Protein AF-0000000067946670 (afdb_homodimer)

InterPro domains:
  IPR003029 S1 domain [PS50126] (86-168)
  IPR005576 RNA polymerase Rpb7-like , N-terminal [PF03876] (22-68)
  IPR012340 Nucleic acid-binding, OB-fold [G3DSA:2.40.50.140] (85-175)
  IPR012340 Nucleic acid-binding, OB-fold [SSF50249] (84-174)
  IPR036898 RNA polymerase Rpb7-like, N-terminal domain superfamily [G3DSA:3.30.1490.120] (1-84)
  IPR036898 RNA polymerase Rpb7-like, N-terminal domain superfamily [SSF88798] (1-81)
  IPR045113 RNA polymerase subunit Rpb7-like [PTHR12709] (1-162)

Organism: Pisum sativum (NCBI:txid3888)

Structure (mmCIF, N/CA/C/O backbone):
data_AF-0000000067946670-model_v1
#
loop_
_entity.id
_entity.type
_entity.pdbx_description
1 polymer 'DNA-directed RNA polymerase subunit'
#
loop_
_atom_site.group_PDB
_atom_site.id
_atom_site.type_symbol
_atom_site.label_atom_id
_atom_site.label_alt_id
_atom_site.label_comp_id
_atom_site.label_asym_id
_atom_site.label_entity_id
_atom_site.label_seq_id
_atom_site.pdbx_PDB_ins_code
_atom_site.Cartn_x
_atom_site.Cartn_y
_atom_site.Cartn_z
_atom_site.occupancy
_atom_site.B_iso_or_equiv
_atom_site.auth_seq_id
_atom_site.auth_comp_id
_atom_site.auth_asym_id
_atom_site.auth_atom_id
_atom_site.pdbx_PDB_model_num
ATOM 1 N N . MET A 1 1 ? -3.584 1.818 0.159 1 87.5 1 MET A N 1
ATOM 2 C CA . MET A 1 1 ? -2.293 2.494 0.069 1 87.5 1 MET A CA 1
ATOM 3 C C . MET A 1 1 ? -2.34 3.854 0.76 1 87.5 1 MET A C 1
ATOM 5 O O . MET A 1 1 ? -3.33 4.578 0.646 1 87.5 1 MET A O 1
ATOM 9 N N . PHE A 1 2 ? -1.343 4.133 1.53 1 93.44 2 PHE A N 1
ATOM 10 C CA . PHE A 1 2 ? -1.209 5.418 2.205 1 93.44 2 PHE A CA 1
ATOM 11 C C . PHE A 1 2 ? -0.306 6.355 1.40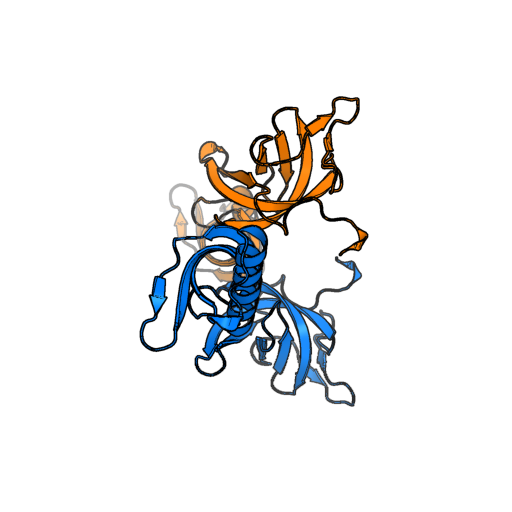9 1 93.44 2 PHE A C 1
ATOM 13 O O . PHE A 1 2 ? 0.825 6 1.073 1 93.44 2 PHE A O 1
ATOM 20 N N . LEU A 1 3 ? -0.892 7.543 1.148 1 94.69 3 LEU A N 1
ATOM 21 C CA . LEU A 1 3 ? -0.171 8.477 0.294 1 94.69 3 LEU A CA 1
ATOM 22 C C . LEU A 1 3 ? -0.036 9.836 0.971 1 94.69 3 LEU A C 1
ATOM 24 O O . LEU A 1 3 ? -0.983 10.32 1.594 1 94.69 3 LEU A O 1
ATOM 28 N N . LYS A 1 4 ? 1.087 10.391 0.845 1 95.69 4 LYS A N 1
ATOM 29 C CA . LYS A 1 4 ? 1.255 11.805 1.17 1 95.69 4 LYS A CA 1
ATOM 30 C C . LYS A 1 4 ? 0.881 12.695 -0.016 1 95.69 4 LYS A C 1
ATOM 32 O O . LYS A 1 4 ? 1.35 12.469 -1.134 1 95.69 4 LYS A O 1
ATOM 37 N N . VAL A 1 5 ? 0.096 13.734 0.278 1 96 5 VAL A N 1
ATOM 38 C CA . VAL A 1 5 ? -0.314 14.664 -0.773 1 96 5 VAL A CA 1
ATOM 39 C C . VAL A 1 5 ? -0.153 16.109 -0.288 1 96 5 VAL A C 1
ATOM 41 O O . VAL A 1 5 ? -0.242 16.375 0.912 1 96 5 VAL A O 1
ATOM 44 N N . GLN A 1 6 ? 0.128 16.953 -1.204 1 96.31 6 GLN A N 1
ATOM 45 C CA . GLN A 1 6 ? 0.083 18.391 -0.942 1 96.31 6 GLN A CA 1
ATOM 46 C C . GLN A 1 6 ? -1.177 19.016 -1.532 1 96.31 6 GLN A C 1
ATOM 48 O O . GLN A 1 6 ? -1.493 18.797 -2.705 1 96.31 6 GLN A O 1
ATOM 53 N N . LEU A 1 7 ? -1.859 19.781 -0.75 1 97.94 7 LEU A N 1
ATOM 54 C CA . LEU A 1 7 ? -3.131 20.359 -1.171 1 97.94 7 LEU A CA 1
ATOM 55 C C . LEU A 1 7 ? -3.148 21.875 -0.931 1 97.94 7 LEU A C 1
ATOM 57 O O . LEU A 1 7 ? -2.469 22.375 -0.032 1 97.94 7 LEU A O 1
ATOM 61 N N . ALA A 1 8 ? -3.918 22.547 -1.693 1 98.19 8 ALA A N 1
ATOM 62 C CA . ALA A 1 8 ? -4.18 23.984 -1.539 1 98.19 8 ALA A CA 1
ATOM 63 C C . ALA A 1 8 ? -5.664 24.234 -1.314 1 98.19 8 ALA A C 1
ATOM 65 O O . ALA A 1 8 ? -6.5 23.875 -2.148 1 98.19 8 ALA A O 1
ATOM 66 N N . TRP A 1 9 ? -5.953 24.828 -0.172 1 98.06 9 TRP A N 1
ATOM 67 C CA . TRP A 1 9 ? -7.348 25.125 0.149 1 98.06 9 TRP A CA 1
ATOM 68 C C . TRP A 1 9 ? -7.512 26.578 0.564 1 98.06 9 TRP A C 1
ATOM 70 O O . TRP A 1 9 ? -6.535 27.25 0.908 1 98.06 9 TRP A O 1
ATOM 80 N N . ASN A 1 10 ? -8.773 27.125 0.509 1 97.75 10 ASN A N 1
ATOM 81 C CA . ASN A 1 10 ? -9.172 28.391 1.094 1 97.75 10 ASN A CA 1
ATOM 82 C C . ASN A 1 10 ? -9.922 28.188 2.41 1 97.75 10 ASN A C 1
ATOM 84 O O . ASN A 1 10 ? -11.008 27.609 2.432 1 97.75 10 ASN A O 1
ATOM 88 N N . VAL A 1 11 ? -9.273 28.719 3.418 1 97.44 11 VAL A N 1
ATOM 89 C CA . VAL A 1 11 ? -9.891 28.609 4.734 1 97.44 11 VAL A CA 1
ATOM 90 C C . VAL A 1 11 ? -10.586 29.922 5.094 1 97.44 11 VAL A C 1
ATOM 92 O O . VAL A 1 11 ? -9.992 31 4.977 1 97.44 11 VAL A O 1
ATOM 95 N N . ILE A 1 12 ? -11.812 29.797 5.531 1 96.44 12 ILE A N 1
ATOM 96 C CA . ILE A 1 12 ? -12.586 31 5.859 1 96.44 12 ILE A CA 1
ATOM 97 C C . ILE A 1 12 ? -12.688 31.141 7.375 1 96.44 12 ILE A C 1
ATOM 99 O O . ILE A 1 12 ? -13.109 30.219 8.07 1 96.44 12 ILE A O 1
ATOM 103 N N . ILE A 1 13 ? -12.297 32.312 7.832 1 95.38 13 ILE A N 1
ATOM 104 C CA . ILE A 1 13 ? -12.398 32.625 9.25 1 95.38 13 ILE A CA 1
ATOM 105 C C . ILE A 1 13 ? -13.406 33.781 9.445 1 95.38 13 ILE A C 1
ATOM 107 O O . ILE A 1 13 ? -13.312 34.812 8.797 1 95.38 13 ILE A O 1
ATOM 111 N N . ALA A 1 14 ? -14.398 33.531 10.305 1 93.25 14 ALA A N 1
ATOM 112 C CA . ALA A 1 14 ? -15.367 34.562 10.633 1 93.25 14 ALA A CA 1
ATOM 113 C C . ALA A 1 14 ? -14.695 35.75 11.328 1 93.25 14 ALA A C 1
ATOM 115 O O . ALA A 1 14 ? -13.766 35.562 12.109 1 93.25 14 ALA A O 1
ATOM 116 N N . ALA A 1 15 ? -15.211 36.844 11.125 1 88.56 15 ALA A N 1
ATOM 117 C CA . ALA A 1 15 ? -14.656 38.062 11.68 1 88.56 15 ALA A CA 1
ATOM 118 C C . ALA A 1 15 ? -14.555 38 13.203 1 88.56 15 ALA A C 1
ATOM 120 O O . ALA A 1 15 ? -13.562 38.438 13.781 1 88.56 15 ALA A O 1
ATOM 121 N N . GLU A 1 16 ? -15.422 37.312 13.797 1 87.81 16 GLU A N 1
ATOM 122 C CA . GLU A 1 16 ? -15.477 37.25 15.258 1 87.81 16 GLU A CA 1
ATOM 123 C C . GLU A 1 16 ? -14.375 36.344 15.797 1 87.81 16 GLU A C 1
ATOM 125 O O . GLU A 1 16 ? -14.008 36.438 16.969 1 87.81 16 GLU A O 1
ATOM 130 N N . ASN A 1 17 ? -13.844 35.469 14.91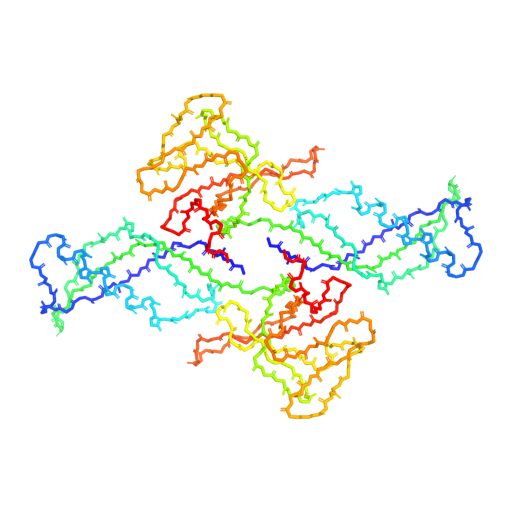4 1 86.56 17 ASN A N 1
ATOM 131 C CA . ASN A 1 17 ? -12.82 34.5 15.336 1 86.56 17 ASN A CA 1
ATOM 132 C C . ASN A 1 17 ? -11.422 35 14.977 1 86.56 17 ASN A C 1
ATOM 134 O O . ASN A 1 17 ? -10.438 34.281 15.219 1 86.56 17 ASN A O 1
ATOM 138 N N . LEU A 1 18 ? -11.445 36.156 14.359 1 84.31 18 LEU A N 1
ATOM 139 C CA . LEU A 1 18 ? -10.141 36.719 14.031 1 84.31 18 LEU A CA 1
ATOM 140 C C . LEU A 1 18 ? -9.477 37.312 15.266 1 84.31 18 LEU A C 1
ATOM 142 O O . LEU A 1 18 ? -10.047 38.156 15.938 1 84.31 18 LEU A O 1
ATOM 146 N N . LYS A 1 19 ? -8.602 36.562 15.805 1 77.31 19 LYS A N 1
ATOM 147 C CA . LYS A 1 19 ? -7.887 37.062 16.969 1 77.31 19 LYS A CA 1
ATOM 148 C C . LYS A 1 19 ? -6.617 37.812 16.562 1 77.31 19 LYS A C 1
ATOM 150 O O . LYS A 1 19 ? -5.91 37.406 15.648 1 77.31 19 LYS A O 1
ATOM 155 N N . PRO A 1 20 ? -6.473 38.875 17.391 1 76.25 20 PRO A N 1
ATOM 156 C CA . PRO A 1 20 ? -5.25 39.625 17.094 1 76.25 20 PRO A CA 1
ATOM 157 C C . PRO A 1 20 ? -3.982 38.844 17.469 1 76.25 20 PRO A C 1
ATOM 159 O O . PRO A 1 20 ? -3.979 38.094 18.438 1 76.25 20 PRO A O 1
ATOM 162 N N . GLY A 1 21 ? -3.016 38.906 16.688 1 84.75 21 GLY A N 1
ATOM 163 C CA . GLY A 1 21 ? -1.717 38.281 16.859 1 84.75 21 GLY A CA 1
ATOM 164 C C . GLY A 1 21 ? -1.461 37.156 15.875 1 84.75 21 GLY A C 1
ATOM 165 O O . GLY A 1 21 ? -2.361 36.344 15.578 1 84.75 21 GLY A O 1
ATOM 166 N N . SER A 1 22 ? -0.381 37.094 15.414 1 83.06 22 SER A N 1
ATOM 167 C CA . SER A 1 22 ? 0.012 36.188 14.344 1 83.06 22 SER A CA 1
ATOM 168 C C . SER A 1 22 ? -0.152 34.719 14.766 1 83.06 22 SER A C 1
ATOM 170 O O . SER A 1 22 ? -0.709 33.938 14.023 1 83.06 22 SER A O 1
ATOM 172 N N . LEU A 1 23 ? 0.165 34.469 16.047 1 87.69 23 LEU A N 1
ATOM 173 C CA . LEU A 1 23 ? 0.127 33.094 16.5 1 87.69 23 LEU A CA 1
ATOM 174 C C . LEU A 1 23 ? -1.312 32.625 16.688 1 87.69 23 LEU A C 1
ATOM 176 O O . LEU A 1 23 ? -1.64 31.484 16.344 1 87.69 23 LEU A O 1
ATOM 180 N N . MET A 1 24 ? -2.184 33.469 17.266 1 90.69 24 MET A N 1
ATOM 181 C CA . MET A 1 24 ? -3.582 33.125 17.484 1 90.69 24 MET A CA 1
ATOM 182 C C . MET A 1 24 ? -4.32 32.938 16.172 1 90.69 24 MET A C 1
ATOM 184 O O . MET A 1 24 ? -5.18 32.094 16.031 1 90.69 24 MET A O 1
ATOM 188 N N . LEU A 1 25 ? -3.984 33.844 15.234 1 91.31 25 LEU A N 1
ATOM 189 C CA . LEU A 1 25 ? -4.59 33.75 13.914 1 91.31 25 LEU A CA 1
ATOM 190 C C . LEU A 1 25 ? -4.188 32.438 13.234 1 91.31 25 LEU A C 1
ATOM 192 O O . LEU A 1 25 ? -5.031 31.75 12.648 1 91.31 25 LEU A O 1
ATOM 196 N N . GLN A 1 26 ? -2.9 32.094 13.289 1 91.94 26 GLN A N 1
ATOM 197 C CA . GLN A 1 26 ? -2.418 30.859 12.695 1 91.94 26 GLN A CA 1
ATOM 198 C C . GLN A 1 26 ? -3.125 29.656 13.305 1 91.94 26 GLN A C 1
ATOM 200 O O . GLN A 1 26 ? -3.482 28.719 12.594 1 91.94 26 GLN A O 1
ATOM 205 N N . ARG A 1 27 ? -3.309 29.719 14.562 1 93.12 27 ARG A N 1
ATOM 206 C CA . ARG A 1 27 ? -3.998 28.625 15.258 1 93.12 27 ARG A CA 1
ATOM 207 C C . ARG A 1 27 ? -5.445 28.516 14.781 1 93.12 27 ARG A C 1
ATOM 209 O O . ARG A 1 27 ? -5.941 27.406 14.562 1 93.12 27 ARG A O 1
ATOM 216 N N . ALA A 1 28 ? -6.074 29.641 14.758 1 94.31 28 ALA A N 1
ATOM 217 C CA . ALA A 1 28 ? -7.457 29.641 14.297 1 94.31 28 ALA A CA 1
ATOM 218 C C . ALA A 1 28 ? -7.57 29.047 12.898 1 94.31 28 ALA A C 1
ATOM 220 O O . ALA A 1 28 ? -8.484 28.266 12.617 1 94.31 28 ALA A O 1
ATOM 221 N N . ILE A 1 29 ? -6.656 29.406 12.055 1 95.25 29 ILE A N 1
ATOM 222 C CA . ILE A 1 29 ? -6.637 28.906 10.68 1 95.25 29 ILE A CA 1
ATOM 223 C C . ILE A 1 29 ? -6.414 27.391 10.688 1 95.25 29 ILE A C 1
ATOM 225 O O . ILE A 1 29 ? -7.102 26.656 9.977 1 95.25 29 ILE A O 1
ATOM 229 N N . LEU A 1 30 ? -5.504 26.984 11.469 1 95.06 30 LEU A N 1
ATOM 230 C CA . LEU A 1 30 ? -5.199 25.562 11.547 1 95.06 30 LEU A CA 1
ATOM 231 C C . LEU A 1 30 ? -6.406 24.781 12.055 1 95.06 30 LEU A C 1
ATOM 233 O O . LEU A 1 30 ? -6.75 23.734 11.5 1 95.06 30 LEU A O 1
ATOM 237 N N . ILE A 1 31 ? -7.023 25.266 13.062 1 95.31 31 ILE A N 1
ATOM 238 C CA . ILE A 1 31 ? -8.195 24.594 13.633 1 95.31 31 ILE A CA 1
ATOM 239 C C . ILE A 1 31 ? -9.289 24.484 12.578 1 95.31 31 ILE A C 1
ATOM 241 O O . ILE A 1 31 ? -9.906 23.438 12.422 1 95.31 31 ILE A O 1
ATOM 245 N N . ARG A 1 32 ? -9.5 25.578 11.945 1 96.19 32 ARG A N 1
ATOM 246 C CA . ARG A 1 32 ? -10.508 25.578 10.891 1 96.19 32 ARG A CA 1
ATOM 247 C C . ARG A 1 32 ? -10.133 24.609 9.773 1 96.19 32 ARG A C 1
ATOM 249 O O . ARG A 1 32 ? -10.984 23.875 9.258 1 96.19 32 ARG A O 1
ATOM 256 N N . LEU A 1 33 ? -8.898 24.594 9.398 1 97.25 33 LEU A N 1
ATOM 257 C CA . LEU A 1 33 ? -8.422 23.672 8.375 1 97.25 33 LEU A CA 1
ATOM 258 C C . LEU A 1 33 ? -8.672 22.219 8.781 1 97.25 33 LEU A C 1
ATOM 260 O O . LEU A 1 33 ? -9.172 21.422 7.988 1 97.25 33 LEU A O 1
ATOM 264 N N . LEU A 1 34 ? -8.305 21.906 9.992 1 96.94 34 LEU A N 1
ATOM 265 C CA . LEU A 1 34 ? -8.484 20.562 10.5 1 96.94 34 LEU A CA 1
ATOM 266 C C . LEU A 1 34 ? -9.961 20.156 10.477 1 96.94 34 LEU A C 1
ATOM 268 O O . LEU A 1 34 ? -10.297 19.031 10.109 1 96.94 34 LEU A O 1
ATOM 272 N N . SER A 1 35 ? -10.781 21.094 10.852 1 96.38 35 SER A N 1
ATOM 273 C CA . SER A 1 35 ? -12.219 20.859 10.836 1 96.38 35 SER A CA 1
ATOM 274 C C . SER A 1 35 ? -12.719 20.594 9.414 1 96.38 35 SER A C 1
ATOM 276 O O . SER A 1 35 ? -13.469 19.641 9.172 1 96.38 35 SER A O 1
ATOM 278 N N . ASP A 1 36 ? -12.305 21.438 8.5 1 96.31 36 ASP A N 1
ATOM 279 C CA . ASP A 1 36 ? -12.695 21.297 7.102 1 96.31 36 ASP A CA 1
ATOM 280 C C . ASP A 1 36 ? -12.188 19.969 6.523 1 96.31 36 ASP A C 1
ATOM 282 O O . ASP A 1 36 ? -12.906 19.297 5.777 1 96.31 36 ASP A O 1
ATOM 286 N N . PHE A 1 37 ? -10.984 19.656 6.855 1 96.75 37 PHE A N 1
ATOM 287 C CA . PHE A 1 37 ? -10.352 18.438 6.379 1 96.75 37 PHE A CA 1
ATOM 288 C C . PHE A 1 37 ? -11.109 17.219 6.863 1 96.75 37 PHE A C 1
ATOM 290 O O . PHE A 1 37 ? -11.422 16.312 6.074 1 96.75 37 PHE A O 1
ATOM 297 N N . ALA A 1 38 ? -11.461 17.203 8.078 1 94.81 38 ALA A N 1
ATOM 298 C CA . ALA A 1 38 ? -12.203 16.094 8.672 1 94.81 38 ALA A CA 1
ATOM 299 C C . ALA A 1 38 ? -13.602 15.977 8.055 1 94.81 38 ALA A C 1
ATOM 301 O O . ALA A 1 38 ? -14.094 14.875 7.816 1 94.81 38 ALA A O 1
ATOM 302 N N . ALA A 1 39 ? -14.18 17.078 7.719 1 94.62 39 ALA A N 1
ATOM 303 C CA . ALA A 1 39 ? -15.539 17.125 7.191 1 94.62 39 ALA A CA 1
ATOM 304 C C . ALA A 1 39 ? -15.594 16.578 5.77 1 94.62 39 ALA A C 1
ATOM 306 O O . ALA A 1 39 ? -16.609 16 5.359 1 94.62 39 ALA A O 1
ATOM 307 N N . LYS A 1 40 ? -14.578 16.734 5.008 1 93.31 40 LYS A N 1
ATOM 308 C CA . LYS A 1 40 ? -14.547 16.281 3.617 1 93.31 40 LYS A CA 1
ATOM 309 C C . LYS A 1 40 ? -14.531 14.766 3.523 1 93.31 40 LYS A C 1
ATOM 311 O O . LYS A 1 40 ? -15.094 14.188 2.594 1 93.31 40 LYS A O 1
ATOM 316 N N . LYS A 1 41 ? -13.984 14.109 4.453 1 94.62 41 LYS A N 1
ATOM 317 C CA . LYS A 1 41 ? -13.984 12.656 4.617 1 94.62 41 LYS A CA 1
ATOM 318 C C . LYS A 1 41 ? -13.18 11.977 3.514 1 94.62 41 LYS A C 1
ATOM 320 O O . LYS A 1 41 ? -12.156 11.344 3.785 1 94.62 41 LYS A O 1
ATOM 325 N N . ALA A 1 42 ? -13.648 12.172 2.184 1 96.81 42 ALA A N 1
ATOM 326 C CA . ALA A 1 42 ? -12.977 11.523 1.06 1 96.81 42 ALA A CA 1
ATOM 327 C C . ALA A 1 42 ? -13.312 12.219 -0.255 1 96.81 42 ALA A C 1
ATOM 329 O O . ALA A 1 42 ? -14.305 12.945 -0.345 1 96.81 42 ALA A O 1
ATOM 330 N N . THR A 1 43 ? -12.438 12.062 -1.265 1 96.69 43 THR A N 1
ATOM 331 C CA . THR A 1 43 ? -12.719 12.445 -2.645 1 96.69 43 THR A CA 1
ATOM 332 C C . THR A 1 43 ? -12.484 11.273 -3.59 1 96.69 43 THR A C 1
ATOM 334 O O . THR A 1 43 ? -11.758 10.336 -3.256 1 96.69 43 THR A O 1
ATOM 337 N N . LYS A 1 44 ? -13.102 11.344 -4.766 1 96.06 44 LYS A N 1
ATOM 338 C CA . LYS A 1 44 ? -12.938 10.312 -5.781 1 96.06 44 LYS A CA 1
ATOM 339 C C . LYS A 1 44 ? -11.469 10.188 -6.195 1 96.06 44 LYS A C 1
ATOM 341 O O . LYS A 1 44 ? -10.969 9.078 -6.398 1 96.06 44 LYS A O 1
ATOM 346 N N . GLU A 1 45 ? -10.758 11.266 -6.195 1 95.69 45 GLU A N 1
ATOM 347 C CA . GLU A 1 45 ? -9.406 11.312 -6.738 1 95.69 45 GLU A CA 1
ATOM 348 C C . GLU A 1 45 ? -8.375 10.875 -5.695 1 95.69 45 GLU A C 1
ATOM 350 O O . GLU A 1 45 ? -7.465 10.102 -6 1 95.69 45 GLU A O 1
ATOM 355 N N . LEU A 1 46 ? -8.562 11.25 -4.469 1 95.94 46 LEU A N 1
ATOM 356 C CA . LEU A 1 46 ? -7.484 11.109 -3.496 1 95.94 46 LEU A CA 1
ATOM 357 C C . LEU A 1 46 ? -7.812 10.023 -2.475 1 95.94 46 LEU A C 1
ATOM 359 O O . LEU A 1 46 ? -6.945 9.609 -1.703 1 95.94 46 LEU A O 1
ATOM 363 N N . GLY A 1 47 ? -9.062 9.562 -2.506 1 96.75 47 GLY A N 1
ATOM 364 C CA . GLY A 1 47 ? -9.469 8.617 -1.474 1 96.75 47 GLY A CA 1
ATOM 365 C C . GLY A 1 47 ? -9.812 9.289 -0.157 1 96.75 47 GLY A C 1
ATOM 366 O O . GLY A 1 47 ? -10.375 10.383 -0.142 1 96.75 47 GLY A O 1
ATOM 367 N N . TYR A 1 48 ? -9.602 8.617 0.912 1 97.56 48 TYR A N 1
ATOM 368 C CA . TYR A 1 48 ? -9.992 9.094 2.236 1 97.56 48 TYR A CA 1
ATOM 369 C C . TYR A 1 48 ? -8.938 10.039 2.807 1 97.56 48 TYR A C 1
ATOM 371 O O . TYR A 1 48 ? -7.738 9.75 2.746 1 97.56 48 TYR A O 1
ATOM 379 N N . PHE A 1 49 ? -9.406 11.109 3.373 1 96.94 49 PHE A N 1
ATOM 380 C CA . PHE A 1 49 ? -8.555 12.039 4.098 1 96.94 49 PHE A CA 1
ATOM 381 C C . PHE A 1 49 ? -8.305 11.555 5.52 1 96.94 49 PHE A C 1
ATOM 383 O O . PHE A 1 49 ? -9.242 11.438 6.312 1 96.94 49 PHE A O 1
ATOM 390 N N . LEU A 1 50 ? -7.055 11.344 5.852 1 95.44 50 LEU A N 1
ATOM 391 C CA . LEU A 1 50 ? -6.785 10.727 7.141 1 95.44 50 LEU A CA 1
ATOM 392 C C . LEU A 1 50 ? -6.254 11.75 8.141 1 95.44 50 LEU A C 1
ATOM 394 O O . LEU A 1 50 ? -6.727 11.82 9.273 1 95.44 50 LEU A O 1
ATOM 398 N N . ALA A 1 51 ? -5.23 12.539 7.684 1 94.12 51 ALA A N 1
ATOM 399 C CA . ALA A 1 51 ? -4.605 13.469 8.625 1 94.12 51 ALA A CA 1
ATOM 400 C C . ALA A 1 51 ? -3.873 14.586 7.895 1 94.12 51 ALA A C 1
ATOM 402 O O . ALA A 1 51 ? -3.234 14.352 6.867 1 94.12 51 ALA A O 1
ATOM 403 N N . VAL A 1 52 ? -3.949 15.742 8.445 1 95.25 52 VAL A N 1
ATOM 404 C CA . VAL A 1 52 ? -3.062 16.828 8.047 1 95.25 52 VAL A CA 1
ATOM 405 C C . VAL A 1 52 ? -1.712 16.688 8.742 1 95.25 52 VAL A C 1
ATOM 407 O O . VAL A 1 52 ? -1.652 16.484 9.961 1 95.25 52 VAL A O 1
ATOM 410 N N . THR A 1 53 ? -0.679 16.812 8 1 92.81 53 THR A N 1
ATOM 411 C CA . THR A 1 53 ? 0.621 16.547 8.602 1 92.81 53 THR A CA 1
ATOM 412 C C . THR A 1 53 ? 1.4 17.844 8.797 1 92.81 53 THR A C 1
ATOM 414 O O . THR A 1 53 ? 2.154 17.984 9.758 1 92.81 53 THR A O 1
ATOM 417 N N . THR A 1 54 ? 1.322 18.766 7.836 1 91.81 54 THR A N 1
ATOM 418 C CA . THR A 1 54 ? 2 20.047 7.98 1 91.81 54 THR A CA 1
ATOM 419 C C . THR A 1 54 ? 1.237 21.141 7.246 1 91.81 54 THR A C 1
ATOM 421 O O . THR A 1 54 ? 0.577 20.891 6.238 1 91.81 54 THR A O 1
ATOM 424 N N . LEU A 1 55 ? 1.268 22.344 7.871 1 93.62 55 LEU A N 1
ATOM 425 C CA . LEU A 1 55 ? 0.819 23.562 7.203 1 93.62 55 LEU A CA 1
ATOM 426 C C . LEU A 1 55 ? 1.999 24.328 6.609 1 93.62 55 LEU A C 1
ATOM 428 O O . LEU A 1 55 ? 2.801 24.906 7.34 1 93.62 55 LEU A O 1
ATOM 432 N N . ASP A 1 56 ? 2.057 24.359 5.34 1 93.88 56 ASP A N 1
ATOM 433 C CA . ASP A 1 56 ? 3.266 24.844 4.676 1 93.88 56 ASP A CA 1
ATOM 434 C C . ASP A 1 56 ? 3.209 26.359 4.461 1 93.88 56 ASP A C 1
ATOM 436 O O . ASP A 1 56 ? 4.207 27.047 4.656 1 93.88 56 ASP A O 1
ATOM 440 N N . LYS A 1 57 ? 2.053 26.797 4.031 1 96.44 57 LYS A N 1
ATOM 441 C CA . LYS A 1 57 ? 1.923 28.203 3.678 1 96.44 57 LYS A CA 1
ATOM 442 C C . LYS A 1 57 ? 0.543 28.734 4.051 1 96.44 57 LYS A C 1
ATOM 444 O O . LYS A 1 57 ? -0.463 28.047 3.887 1 96.44 57 LYS A O 1
ATOM 449 N N . ILE A 1 58 ? 0.6 29.922 4.586 1 96.06 58 ILE A N 1
ATOM 450 C CA . ILE A 1 58 ? -0.621 30.703 4.773 1 96.06 58 ILE A CA 1
ATOM 451 C C . ILE A 1 58 ? -0.539 31.984 3.965 1 96.06 58 ILE A C 1
ATOM 453 O O . ILE A 1 58 ? 0.312 32.844 4.23 1 96.06 58 ILE A O 1
ATOM 457 N N . GLY A 1 59 ? -1.368 32.062 3.016 1 95.88 59 GLY A N 1
ATOM 458 C CA . GLY A 1 59 ? -1.39 33.25 2.188 1 95.88 59 GLY A CA 1
ATOM 459 C C . GLY A 1 59 ? -2.082 34.438 2.85 1 95.88 59 GLY A C 1
ATOM 460 O O . GLY A 1 59 ? -2.646 34.281 3.938 1 95.88 59 GLY A O 1
ATOM 461 N N . GLU A 1 60 ? -2.045 35.531 2.111 1 94.25 60 GLU A N 1
ATOM 462 C CA . GLU A 1 60 ? -2.678 36.75 2.623 1 94.25 60 GLU A CA 1
ATOM 463 C C . GLU A 1 60 ? -4.199 36.625 2.639 1 94.25 60 GLU A C 1
ATOM 465 O O . GLU A 1 60 ? -4.793 36.125 1.676 1 94.25 60 GLU A O 1
ATOM 470 N N . GLY A 1 61 ? -4.688 37.031 3.797 1 93.56 61 GLY A N 1
ATOM 471 C CA . GLY A 1 61 ? -6.137 37 3.936 1 93.56 61 GLY A CA 1
ATOM 472 C C . GLY A 1 61 ? -6.84 38 3.037 1 93.56 61 GLY A C 1
ATOM 473 O O . GLY A 1 61 ? -6.352 39.125 2.838 1 93.56 61 GLY A O 1
ATOM 474 N N . LYS A 1 62 ? -8.008 37.562 2.479 1 94.62 62 LYS A N 1
ATOM 475 C CA . LYS A 1 62 ? -8.875 38.406 1.684 1 94.62 62 LYS A CA 1
ATOM 476 C C . LYS A 1 62 ? -10.242 38.562 2.34 1 94.62 62 LYS A C 1
ATOM 478 O O . LYS A 1 62 ? -10.961 37.594 2.549 1 94.62 62 LYS A O 1
ATOM 483 N N . VAL A 1 63 ? -10.625 39.812 2.596 1 93.62 63 VAL A N 1
ATOM 484 C CA . VAL A 1 63 ? -11.898 40.062 3.256 1 93.62 63 VAL A CA 1
ATOM 485 C C . VAL A 1 63 ? -13.039 39.875 2.266 1 93.62 63 VAL A C 1
ATOM 487 O O . VAL A 1 63 ? -12.984 40.375 1.141 1 93.62 63 VAL A O 1
ATOM 490 N N . ARG A 1 64 ? -13.969 39.094 2.76 1 93.12 64 ARG A N 1
ATOM 491 C CA . ARG A 1 64 ? -15.195 38.969 1.985 1 93.12 64 ARG A CA 1
ATOM 492 C C . ARG A 1 64 ? -16.188 40.062 2.32 1 93.12 64 ARG A C 1
ATOM 494 O O . ARG A 1 64 ? -16.734 40.125 3.428 1 93.12 64 ARG A O 1
ATOM 501 N N . GLN A 1 65 ? -16.5 40.938 1.465 1 90.31 65 GLN A N 1
ATOM 502 C CA . GLN A 1 65 ? -17.219 42.188 1.674 1 90.31 65 GLN A CA 1
ATOM 503 C C . GLN A 1 65 ? -18.625 41.938 2.184 1 90.31 65 GLN A C 1
ATOM 505 O O . GLN A 1 65 ? -19.125 42.688 3.039 1 90.31 65 GLN A O 1
ATOM 510 N N . HIS A 1 66 ? -19.25 40.906 1.724 1 89.94 66 HIS A N 1
ATOM 511 C CA . HIS A 1 66 ? -20.641 40.688 2.053 1 89.94 66 HIS A CA 1
ATOM 512 C C . HIS A 1 66 ? -20.797 40.125 3.455 1 89.94 66 HIS A C 1
ATOM 514 O O . HIS A 1 66 ? -21.75 40.469 4.172 1 89.94 66 HIS A O 1
ATOM 520 N N . THR A 1 67 ? -19.891 39.406 4 1 90.25 67 THR A N 1
ATOM 521 C CA . THR A 1 67 ? -20.016 38.688 5.266 1 90.25 67 THR A CA 1
ATOM 522 C C . THR A 1 67 ? -19.031 39.219 6.297 1 90.25 67 THR A C 1
ATOM 524 O O . THR A 1 67 ? -19.219 39.031 7.5 1 90.25 67 THR A O 1
ATOM 527 N N . GLY A 1 68 ? -18.016 39.844 5.832 1 91.19 68 GLY A N 1
ATOM 528 C CA . GLY A 1 68 ? -16.938 40.25 6.715 1 91.19 68 GLY A CA 1
ATOM 529 C C . GLY A 1 68 ? -15.969 39.156 7.055 1 91.19 68 GLY A C 1
ATOM 530 O O . GLY A 1 68 ? -14.984 39.375 7.754 1 91.19 68 GLY A O 1
ATOM 531 N N . ASP A 1 69 ? -16.266 37.969 6.57 1 94.06 69 ASP A N 1
ATOM 532 C CA . ASP A 1 69 ? -15.344 36.844 6.777 1 94.06 69 ASP A CA 1
ATOM 533 C C . ASP A 1 69 ? -14.039 37.062 6.008 1 94.06 69 ASP A C 1
ATOM 535 O O . ASP A 1 69 ? -13.984 37.906 5.094 1 94.06 69 ASP A O 1
ATOM 539 N N . VAL A 1 70 ? -13.031 36.375 6.477 1 95.5 70 VAL A N 1
ATOM 540 C CA . VAL A 1 70 ? -11.734 36.5 5.812 1 95.5 70 VAL A CA 1
ATOM 541 C C . VAL A 1 70 ? -11.328 35.156 5.219 1 95.5 70 VAL A C 1
ATOM 543 O O . VAL A 1 70 ? -11.406 34.125 5.895 1 95.5 70 VAL A O 1
ATOM 546 N N . LEU A 1 71 ? -10.93 35.188 3.975 1 96.88 71 LEU A N 1
ATOM 547 C CA . LEU A 1 71 ? -10.461 34.031 3.264 1 96.88 71 LEU A CA 1
ATOM 548 C C . LEU A 1 71 ? -8.938 33.938 3.279 1 96.88 71 LEU A C 1
ATOM 550 O O . LEU A 1 71 ? -8.258 34.906 2.889 1 96.88 71 LEU A O 1
ATOM 554 N N . PHE A 1 72 ? -8.383 32.875 3.768 1 97.12 72 PHE A N 1
ATOM 555 C CA . PHE A 1 72 ? -6.941 32.656 3.771 1 97.12 72 PHE A CA 1
ATOM 556 C C . PHE A 1 72 ? -6.578 31.469 2.863 1 97.12 72 PHE A C 1
ATOM 558 O O . PHE A 1 72 ? -6.957 30.328 3.131 1 97.12 72 PHE A O 1
ATOM 565 N N . PRO A 1 73 ? -5.852 31.609 1.793 1 98.12 73 PRO A N 1
ATOM 566 C CA . PRO A 1 73 ? -5.285 30.484 1.067 1 98.12 73 PRO A CA 1
ATOM 567 C C . PRO A 1 73 ? -4.191 29.766 1.857 1 98.12 73 PRO A C 1
ATOM 569 O O . PRO A 1 73 ? -3.289 30.406 2.396 1 98.12 73 PRO A O 1
ATOM 572 N N . VAL A 1 74 ? -4.34 28.484 1.934 1 98.31 74 VAL A N 1
ATOM 573 C CA . VAL A 1 74 ? -3.332 27.734 2.67 1 98.31 74 VAL A CA 1
ATOM 574 C C . VAL A 1 74 ? -2.824 26.578 1.812 1 98.31 74 VAL A C 1
ATOM 576 O O . VAL A 1 74 ? -3.553 26.062 0.962 1 98.31 74 VAL A O 1
ATOM 579 N N . VAL A 1 75 ? -1.558 26.188 1.944 1 98.19 75 VAL A N 1
ATOM 580 C CA . VAL A 1 75 ? -0.938 24.984 1.392 1 98.19 75 VAL A CA 1
ATOM 581 C C . VAL A 1 75 ? -0.491 24.062 2.525 1 98.19 75 VAL A C 1
ATOM 583 O O . VAL A 1 75 ? 0.16 24.516 3.473 1 98.19 75 VAL A O 1
ATOM 586 N N . PHE A 1 76 ? -0.911 22.844 2.418 1 97.19 76 PHE A N 1
ATOM 587 C CA . PHE A 1 76 ? -0.616 21.922 3.506 1 97.19 76 PHE A CA 1
ATOM 588 C C . PHE A 1 76 ? -0.399 20.516 2.973 1 97.19 76 PHE A C 1
ATOM 590 O O . PHE A 1 76 ? -0.748 20.219 1.828 1 97.19 76 PHE A O 1
ATOM 597 N N . ASN A 1 77 ? 0.2 19.641 3.768 1 95.94 77 ASN A N 1
ATOM 598 C CA . ASN A 1 77 ? 0.369 18.234 3.463 1 95.94 77 ASN A CA 1
ATOM 599 C C . ASN A 1 77 ? -0.581 17.359 4.285 1 95.94 77 ASN A C 1
ATOM 601 O O . ASN A 1 77 ? -0.929 17.719 5.414 1 95.94 77 ASN A O 1
ATOM 605 N N . ALA A 1 78 ? -0.93 16.297 3.641 1 96.75 78 ALA A N 1
ATOM 606 C CA . ALA A 1 78 ? -1.824 15.359 4.309 1 96.75 78 ALA A CA 1
ATOM 607 C C . ALA A 1 78 ? -1.535 13.93 3.873 1 96.75 78 ALA A C 1
ATOM 609 O O . ALA A 1 78 ? -0.856 13.703 2.869 1 96.75 78 ALA A O 1
ATOM 610 N N . VAL A 1 79 ? -2.045 12.992 4.676 1 95.62 79 VAL A N 1
ATOM 611 C CA . VAL A 1 79 ? -2.023 11.578 4.328 1 95.62 79 VAL A CA 1
ATOM 612 C C . VAL A 1 79 ? -3.418 11.133 3.887 1 95.62 79 VAL A C 1
ATOM 614 O O . VAL A 1 79 ? -4.414 11.461 4.535 1 95.62 79 VAL A O 1
ATOM 617 N N . THR A 1 80 ? -3.455 10.477 2.816 1 96.88 80 THR A N 1
ATOM 618 C CA . THR A 1 80 ? -4.703 9.906 2.318 1 96.88 80 THR A CA 1
ATOM 619 C C . THR A 1 80 ? -4.574 8.398 2.137 1 96.88 80 THR A C 1
ATOM 621 O O . THR A 1 80 ? -3.471 7.852 2.191 1 96.88 80 THR A O 1
ATOM 624 N N . PHE A 1 81 ? -5.695 7.762 2.1 1 96.75 81 PHE A N 1
ATOM 625 C CA . PHE A 1 81 ? -5.777 6.336 1.807 1 96.75 81 PHE A CA 1
ATOM 626 C C . PHE A 1 81 ? -6.637 6.082 0.574 1 96.75 81 PHE A C 1
ATOM 628 O O . PHE A 1 81 ? -7.77 6.559 0.493 1 96.75 81 PHE A O 1
ATOM 635 N N . LYS A 1 82 ? -6.039 5.301 -0.354 1 94.19 82 LYS A N 1
ATOM 636 C CA . LYS A 1 82 ? -6.789 4.945 -1.556 1 94.19 82 LYS A CA 1
ATOM 637 C C . LYS A 1 82 ? -6.52 3.498 -1.96 1 94.19 82 LYS A C 1
ATOM 639 O O . LYS A 1 82 ? -5.367 3.059 -1.993 1 94.19 82 LYS A O 1
ATOM 644 N N . MET A 1 83 ? -7.609 2.791 -2.275 1 93.62 83 MET A N 1
ATOM 645 C CA . MET A 1 83 ? -7.504 1.409 -2.738 1 93.62 83 MET A CA 1
ATOM 646 C C . MET A 1 83 ? -7.422 1.351 -4.262 1 93.62 83 MET A C 1
ATOM 648 O O . MET A 1 83 ? -8.109 2.1 -4.953 1 93.62 83 MET A O 1
ATOM 652 N N . PHE A 1 84 ? -6.695 0.391 -4.691 1 92.81 84 PHE A N 1
ATOM 653 C CA . PHE A 1 84 ? -6.555 0.21 -6.133 1 92.81 84 PHE A CA 1
ATOM 654 C C . PHE A 1 84 ? -6.934 -1.208 -6.539 1 92.81 84 PHE A C 1
ATOM 656 O O . PHE A 1 84 ? -6.684 -2.16 -5.801 1 92.81 84 PHE A O 1
ATOM 663 N N . LYS A 1 85 ? -7.469 -1.28 -7.73 1 94.5 85 LYS A N 1
ATOM 664 C CA . LYS A 1 85 ? -7.758 -2.594 -8.297 1 94.5 85 LYS A CA 1
ATOM 665 C C . LYS A 1 85 ? -6.508 -3.465 -8.328 1 94.5 85 LYS A C 1
ATOM 667 O O . LYS A 1 85 ? -5.434 -3.004 -8.727 1 94.5 85 LYS A O 1
ATOM 672 N N . GLY A 1 86 ? -6.645 -4.691 -7.871 1 94.56 86 GLY A N 1
ATOM 673 C CA . GLY A 1 86 ? -5.551 -5.648 -7.906 1 94.56 86 GLY A CA 1
ATOM 674 C C . GLY A 1 86 ? -4.684 -5.605 -6.664 1 94.56 86 GLY A C 1
ATOM 675 O O . GLY A 1 86 ? -3.785 -6.434 -6.496 1 94.56 86 GLY A O 1
ATOM 676 N N . GLU A 1 87 ? -4.926 -4.648 -5.805 1 95.38 87 GLU A N 1
ATOM 677 C CA . GLU A 1 87 ? -4.141 -4.551 -4.582 1 95.38 87 GLU A CA 1
ATOM 678 C C . GLU A 1 87 ? -4.492 -5.668 -3.604 1 95.38 87 GLU A C 1
ATOM 680 O O . GLU A 1 87 ? -5.664 -6.012 -3.443 1 95.38 87 GLU A O 1
ATOM 685 N N . VAL A 1 88 ? -3.492 -6.203 -3.045 1 95.38 88 VAL A N 1
ATOM 686 C CA . VAL A 1 88 ? -3.686 -7.18 -1.978 1 95.38 88 VAL A CA 1
ATOM 687 C C . VAL A 1 88 ? -3.65 -6.48 -0.622 1 95.38 88 VAL A C 1
ATOM 689 O O . VAL A 1 88 ? -2.682 -5.785 -0.3 1 95.38 88 VAL A O 1
ATOM 692 N N . LEU A 1 89 ? -4.715 -6.617 0.136 1 96.06 89 LEU A N 1
ATOM 693 C CA . LEU A 1 89 ? -4.855 -5.93 1.416 1 96.06 89 LEU A CA 1
ATOM 694 C C . LEU A 1 89 ? -5.383 -6.879 2.486 1 96.06 89 LEU A C 1
ATOM 696 O O . LEU A 1 89 ? -5.871 -7.969 2.172 1 96.06 89 LEU A O 1
ATOM 700 N N . GLU A 1 90 ? -5.23 -6.469 3.721 1 95.94 90 GLU A N 1
ATOM 701 C CA . GLU A 1 90 ? -5.805 -7.191 4.852 1 95.94 90 GLU A CA 1
ATOM 702 C C . GLU A 1 90 ? -6.973 -6.422 5.461 1 95.94 90 GLU A C 1
ATOM 704 O O . GLU A 1 90 ? -6.914 -5.199 5.602 1 95.94 90 GLU A O 1
ATOM 709 N N . GLY A 1 91 ? -8 -7.16 5.766 1 97.12 91 GLY A N 1
ATOM 710 C CA . GLY A 1 91 ? -9.172 -6.586 6.406 1 97.12 91 GLY A CA 1
ATOM 711 C C . GLY A 1 91 ? -9.734 -7.453 7.52 1 97.12 91 GLY A C 1
ATOM 712 O O . GLY A 1 91 ? -9.297 -8.594 7.703 1 97.12 91 GLY A O 1
ATOM 713 N N . THR A 1 92 ? -10.656 -6.848 8.258 1 98.19 92 THR A N 1
ATOM 714 C CA . THR A 1 92 ? -11.305 -7.551 9.359 1 98.19 92 THR A CA 1
ATOM 715 C C . THR A 1 92 ? -12.797 -7.715 9.094 1 98.19 92 THR A C 1
ATOM 717 O O . THR A 1 92 ? -13.484 -6.746 8.75 1 98.19 92 THR A O 1
ATOM 720 N N . VAL A 1 93 ? -13.266 -8.891 9.344 1 98.38 93 VAL A N 1
ATOM 721 C CA . VAL A 1 93 ? -14.68 -9.195 9.125 1 98.38 93 VAL A CA 1
ATOM 722 C C . VAL A 1 93 ? -15.523 -8.57 10.234 1 98.38 93 VAL A C 1
ATOM 724 O O . VAL A 1 93 ? -15.234 -8.75 11.414 1 98.38 93 VAL A O 1
ATOM 727 N N . HIS A 1 94 ? -16.578 -7.801 9.875 1 98.06 94 HIS A N 1
ATOM 728 C CA . HIS A 1 94 ? -17.422 -7.25 10.93 1 98.06 94 HIS A CA 1
ATOM 729 C C . HIS A 1 94 ? -18.859 -7.738 10.805 1 98.06 94 HIS A C 1
ATOM 731 O O . HIS A 1 94 ? -19.656 -7.59 11.727 1 98.06 94 HIS A O 1
ATOM 737 N N . LYS A 1 95 ? -19.234 -8.398 9.648 1 97.94 95 LYS A N 1
ATOM 738 C CA . LYS A 1 95 ? -20.578 -8.938 9.438 1 97.94 95 LYS A CA 1
ATOM 739 C C . LYS A 1 95 ? -20.547 -10.133 8.492 1 97.94 95 LYS A C 1
ATOM 741 O O . LYS A 1 95 ? -19.891 -10.086 7.445 1 97.94 95 LYS A O 1
ATOM 746 N N . VAL A 1 96 ? -21.219 -11.172 8.883 1 98.31 96 VAL A N 1
ATOM 747 C CA . VAL A 1 96 ? -21.312 -12.375 8.062 1 98.31 96 VAL A CA 1
ATOM 748 C C . VAL A 1 96 ? -22.766 -12.641 7.68 1 98.31 96 VAL A C 1
ATOM 750 O O . VAL A 1 96 ? -23.641 -12.727 8.555 1 98.31 96 VAL A O 1
ATOM 753 N N . LEU A 1 97 ? -23 -12.664 6.43 1 97.69 97 LEU A N 1
ATOM 754 C CA . LEU A 1 97 ? -24.297 -13.047 5.879 1 97.69 97 LEU A CA 1
ATOM 755 C C . LEU A 1 97 ? -24.156 -14.234 4.938 1 97.69 97 LEU A C 1
ATOM 757 O O . LEU A 1 97 ? -23.031 -14.602 4.551 1 97.69 97 LEU A O 1
ATOM 761 N N . LYS A 1 98 ? -25.25 -14.773 4.539 1 97 98 LYS A N 1
ATOM 762 C CA . LYS A 1 98 ? -25.234 -15.953 3.682 1 97 98 LYS A CA 1
ATOM 763 C C . LYS A 1 98 ? -24.594 -15.648 2.33 1 97 98 LYS A C 1
ATOM 765 O O . LYS A 1 98 ? -23.891 -16.484 1.763 1 97 98 LYS A O 1
ATOM 770 N N . HIS A 1 99 ? -24.812 -14.469 1.861 1 97.81 99 HIS A N 1
ATOM 771 C CA . HIS A 1 99 ? -24.375 -14.148 0.509 1 97.81 99 HIS A CA 1
ATOM 772 C C . HIS A 1 99 ? -22.938 -13.617 0.507 1 97.81 99 HIS A C 1
ATOM 774 O O . HIS A 1 99 ? -22.375 -13.359 -0.556 1 97.81 99 HIS A O 1
ATOM 780 N N . GLY A 1 100 ? -22.391 -13.383 1.678 1 97.94 100 GLY A N 1
ATOM 781 C CA . GLY A 1 100 ? -21.016 -12.914 1.753 1 97.94 100 GLY A CA 1
ATOM 782 C C . GLY A 1 100 ? -20.688 -12.258 3.078 1 97.94 100 GLY A C 1
ATOM 783 O O . GLY A 1 100 ? -21.469 -12.312 4.023 1 97.94 100 GLY A O 1
ATOM 784 N N . VAL A 1 101 ? -19.5 -11.711 3.09 1 98.06 101 VAL A N 1
ATOM 785 C CA . VAL A 1 101 ? -19.031 -11.102 4.328 1 98.06 101 VAL A CA 1
ATOM 786 C C . VAL A 1 101 ? -18.656 -9.641 4.082 1 98.06 101 VAL A C 1
ATOM 788 O O . VAL A 1 101 ? -18.219 -9.281 2.984 1 98.06 101 VAL A O 1
ATOM 791 N N . PHE A 1 102 ? -18.844 -8.844 5.098 1 98.5 102 PHE A N 1
ATOM 792 C CA . PHE A 1 102 ? -18.453 -7.441 5.066 1 98.5 102 PHE A CA 1
ATOM 793 C C . PHE A 1 102 ? -17.219 -7.207 5.949 1 98.5 102 PHE A C 1
ATOM 795 O O . PHE A 1 102 ? -17.156 -7.711 7.074 1 98.5 102 PHE A O 1
ATOM 802 N N . MET A 1 103 ? -16.359 -6.508 5.371 1 98.12 103 MET A N 1
ATOM 803 C CA . MET A 1 103 ? -15.078 -6.293 6.047 1 98.12 103 MET A CA 1
ATOM 804 C C . MET A 1 103 ? -14.758 -4.805 6.148 1 98.12 103 MET A C 1
ATOM 806 O O . MET A 1 103 ? -15.242 -4.008 5.344 1 98.12 103 MET A O 1
ATOM 810 N N . ARG A 1 104 ? -13.93 -4.504 7.152 1 97.62 104 ARG A N 1
ATOM 811 C CA . ARG A 1 104 ? -13.289 -3.195 7.246 1 97.62 104 ARG A CA 1
ATOM 812 C C . ARG A 1 104 ? -11.836 -3.26 6.789 1 97.62 104 ARG A C 1
ATOM 814 O O . ARG A 1 104 ? -11.086 -4.141 7.211 1 97.62 104 ARG A O 1
ATOM 821 N N . ILE A 1 105 ? -11.445 -2.375 5.91 1 96.38 105 ILE A N 1
ATOM 822 C CA . ILE A 1 105 ? -10.07 -2.25 5.438 1 96.38 105 ILE A CA 1
ATOM 823 C C . ILE A 1 105 ? -9.617 -0.797 5.555 1 96.38 105 ILE A C 1
ATOM 825 O O . ILE A 1 105 ? -10.023 0.052 4.758 1 96.38 105 ILE A O 1
ATOM 829 N N . GLY A 1 106 ? -8.711 -0.571 6.48 1 91.88 106 GLY A N 1
ATOM 830 C CA . GLY A 1 106 ? -8.398 0.823 6.754 1 91.88 106 GLY A CA 1
ATOM 831 C C . GLY A 1 106 ? -9.625 1.655 7.07 1 91.88 106 GLY A C 1
ATOM 832 O O . GLY A 1 106 ? -10.406 1.309 7.965 1 91.88 106 GLY A O 1
ATOM 833 N N . PRO A 1 107 ? -9.789 2.75 6.293 1 94.44 107 PRO A N 1
ATOM 834 C CA . PRO A 1 107 ? -10.945 3.615 6.508 1 94.44 107 PRO A CA 1
ATOM 835 C C . PRO A 1 107 ? -12.195 3.117 5.785 1 94.44 107 PRO A C 1
ATOM 837 O O . PRO A 1 107 ? -13.281 3.676 5.961 1 94.44 107 PRO A O 1
ATOM 840 N N . ILE A 1 108 ? -12.062 2.098 5.059 1 94.94 108 ILE A N 1
ATOM 841 C CA . ILE A 1 108 ? -13.188 1.577 4.297 1 94.94 108 ILE A CA 1
ATOM 842 C C . ILE A 1 108 ? -14 0.623 5.172 1 94.94 108 ILE A C 1
ATOM 844 O O . ILE A 1 108 ? -13.5 -0.415 5.605 1 94.94 108 ILE A O 1
ATOM 848 N N . GLU A 1 109 ? -15.242 0.937 5.32 1 92.81 109 GLU A N 1
ATOM 849 C CA . GLU A 1 109 ? -16.094 0.155 6.207 1 92.81 109 GLU A CA 1
ATOM 850 C C . GLU A 1 109 ? -16.875 -0.9 5.43 1 92.81 109 GLU A C 1
ATOM 852 O O . GLU A 1 109 ? -17.391 -1.86 6.012 1 92.81 109 GLU A O 1
ATOM 857 N N . ASN A 1 110 ? -16.922 -0.712 4.117 1 92.56 110 ASN A N 1
ATOM 858 C CA . ASN A 1 110 ? -17.812 -1.574 3.344 1 92.56 110 ASN A CA 1
ATOM 859 C C . ASN A 1 110 ? -17.062 -2.293 2.225 1 92.56 110 ASN A C 1
ATOM 861 O O . ASN A 1 110 ? -17.406 -2.143 1.05 1 92.56 110 ASN A O 1
ATOM 865 N N . ALA A 1 111 ? -16.156 -3.041 2.516 1 97.88 111 ALA A N 1
ATOM 866 C CA . ALA A 1 111 ? -15.57 -3.998 1.58 1 97.88 111 ALA A CA 1
ATOM 867 C C . ALA A 1 111 ? -16.328 -5.316 1.592 1 97.88 111 ALA A C 1
ATOM 869 O O . ALA A 1 111 ? -16.5 -5.938 2.645 1 97.88 111 ALA A O 1
ATOM 870 N N . TYR A 1 112 ? -16.766 -5.688 0.465 1 98.62 112 TYR A N 1
ATOM 871 C CA . TYR A 1 112 ? -17.672 -6.836 0.357 1 98.62 112 TYR A CA 1
ATOM 872 C C . TYR A 1 112 ? -16.953 -8.016 -0.293 1 98.62 112 TYR A C 1
ATOM 874 O O . TYR A 1 112 ? -16.375 -7.883 -1.376 1 98.62 112 TYR A O 1
ATOM 882 N N . LEU A 1 113 ? -16.938 -9.125 0.32 1 98.44 113 LEU A N 1
ATOM 883 C CA . LEU A 1 113 ? -16.484 -10.422 -0.186 1 98.44 113 LEU A CA 1
ATOM 884 C C . LEU A 1 113 ? -17.672 -11.359 -0.413 1 98.44 113 LEU A C 1
ATOM 886 O O . LEU A 1 113 ? -18.188 -11.953 0.535 1 98.44 113 LEU A O 1
ATOM 890 N N . SER A 1 114 ? -18.031 -11.453 -1.577 1 97.81 114 SER A N 1
ATOM 891 C CA . SER A 1 114 ? -19.203 -12.266 -1.907 1 97.81 114 SER A CA 1
ATOM 892 C C . SER A 1 114 ? -18.891 -13.758 -1.766 1 97.81 114 SER A C 1
ATOM 894 O O . SER A 1 114 ? -17.75 -14.18 -1.936 1 97.81 114 SER A O 1
ATOM 896 N N . SER A 1 115 ? -19.922 -14.492 -1.516 1 96.69 115 SER A N 1
ATOM 897 C CA . SER A 1 115 ? -19.766 -15.938 -1.422 1 96.69 115 SER A CA 1
ATOM 898 C C . SER A 1 115 ? -19.266 -16.531 -2.734 1 96.69 115 SER A C 1
ATOM 900 O O . SER A 1 115 ? -18.578 -17.547 -2.74 1 96.69 115 SER A O 1
ATOM 902 N N . SER A 1 116 ? -19.547 -15.922 -3.828 1 96.19 116 SER A N 1
ATOM 903 C CA . SER A 1 116 ? -19.109 -16.406 -5.141 1 96.19 116 SER A CA 1
ATOM 904 C C . SER A 1 116 ? -17.625 -16.172 -5.355 1 96.19 116 SER A C 1
ATOM 906 O O . SER A 1 116 ? -17.016 -16.766 -6.25 1 96.19 116 SER A O 1
ATOM 908 N N . LYS A 1 117 ? -17.047 -15.281 -4.547 1 96 117 LYS A N 1
ATOM 909 C CA . LYS A 1 117 ? -15.625 -14.945 -4.703 1 96 117 LYS A CA 1
ATOM 910 C C . LYS A 1 117 ? -14.781 -15.633 -3.633 1 96 117 LYS A C 1
ATOM 912 O O . LYS A 1 117 ? -13.641 -15.234 -3.389 1 96 117 LYS A O 1
ATOM 917 N N . MET A 1 118 ? -15.352 -16.594 -2.947 1 93.38 118 MET A N 1
ATOM 918 C CA . MET A 1 118 ? -14.633 -17.406 -1.981 1 93.38 118 MET A CA 1
ATOM 919 C C . MET A 1 118 ? -14.727 -18.891 -2.355 1 93.38 118 MET A C 1
ATOM 921 O O . MET A 1 118 ? -15.344 -19.672 -1.643 1 93.38 118 MET A O 1
ATOM 925 N N . PRO A 1 119 ? -14.039 -19.172 -3.404 1 90.62 119 PRO A N 1
ATOM 926 C CA . PRO A 1 119 ? -14.141 -20.578 -3.83 1 90.62 119 PRO A CA 1
ATOM 927 C C . PRO A 1 119 ? -13.719 -21.562 -2.74 1 90.62 119 PRO A C 1
ATOM 929 O O . PRO A 1 119 ? -12.711 -21.344 -2.07 1 90.62 119 PRO A O 1
ATOM 932 N N . GLY A 1 120 ? -14.562 -22.609 -2.578 1 91.56 120 GLY A N 1
ATOM 933 C CA . GLY A 1 120 ? -14.242 -23.672 -1.64 1 91.56 120 GLY A CA 1
ATOM 934 C C . GLY A 1 120 ? -14.82 -23.438 -0.256 1 91.56 120 GLY A C 1
ATOM 935 O O . GLY A 1 120 ? -14.719 -24.312 0.618 1 91.56 120 GLY A O 1
ATOM 936 N N . TYR A 1 121 ? -15.359 -22.297 -0.045 1 95.31 121 TYR A N 1
ATOM 937 C CA . TYR A 1 121 ? -15.953 -22 1.255 1 95.31 121 TYR A CA 1
ATOM 938 C C . TYR A 1 121 ? -17.453 -22.281 1.245 1 95.31 121 TYR A C 1
ATOM 940 O O . TYR A 1 121 ? -18.125 -22.047 0.237 1 95.31 121 TYR A O 1
ATOM 948 N N . GLU A 1 122 ? -17.953 -22.688 2.387 1 96.69 122 GLU A N 1
ATOM 949 C CA . GLU A 1 122 ? -19.375 -22.922 2.592 1 96.69 122 GLU A CA 1
ATOM 950 C C . GLU A 1 122 ? -19.891 -22.141 3.797 1 96.69 122 GLU A C 1
ATOM 952 O O . GLU A 1 122 ? -19.219 -22.062 4.824 1 96.69 122 GLU A O 1
ATOM 957 N N . TYR A 1 123 ? -21.109 -21.688 3.594 1 97.62 123 TYR A N 1
ATOM 958 C CA . TYR A 1 123 ? -21.75 -20.922 4.668 1 97.62 123 TYR A CA 1
ATOM 959 C C . TYR A 1 123 ? -22.297 -21.859 5.742 1 97.62 123 TYR A C 1
ATOM 961 O O . TYR A 1 123 ? -22.938 -22.875 5.43 1 97.62 123 TYR A O 1
ATOM 969 N N . VAL A 1 124 ? -22.062 -21.547 7.02 1 96.81 124 VAL A N 1
ATOM 970 C CA . VAL A 1 124 ? -22.594 -22.297 8.148 1 96.81 124 VAL A CA 1
ATOM 971 C C . VAL A 1 124 ? -23.484 -21.375 9 1 96.81 124 VAL A C 1
ATOM 973 O O . VAL A 1 124 ? -23 -20.375 9.555 1 96.81 124 VAL A O 1
ATOM 976 N N . LEU A 1 125 ? -24.656 -21.797 9.031 1 93.94 125 LEU A N 1
ATOM 977 C CA . LEU A 1 125 ? -25.625 -21.031 9.812 1 93.94 125 LEU A CA 1
ATOM 978 C C . LEU A 1 125 ? -25.484 -21.328 11.297 1 93.94 125 LEU A C 1
ATOM 980 O O . LEU A 1 125 ? -25.109 -22.438 11.688 1 93.94 125 LEU A O 1
ATOM 984 N N . GLY A 1 126 ? -25.766 -20.344 12.148 1 92.44 126 GLY A N 1
ATOM 985 C CA . GLY A 1 126 ? -25.75 -20.453 13.594 1 92.44 126 GLY A CA 1
ATOM 986 C C . GLY A 1 126 ? -25.875 -19.109 14.297 1 92.44 126 GLY A C 1
ATOM 987 O O . GLY A 1 126 ? -26.219 -18.109 13.672 1 92.44 126 GLY A O 1
ATOM 988 N N . GLU A 1 127 ? -25.703 -19.188 15.633 1 93.69 127 GLU A N 1
ATOM 989 C CA . GLU A 1 127 ? -25.703 -17.953 16.406 1 93.69 127 GLU A CA 1
ATOM 990 C C . GLU A 1 127 ? -24.641 -16.984 15.906 1 93.69 127 GLU A C 1
ATOM 992 O O . GLU A 1 127 ? -24.891 -15.773 15.82 1 93.69 127 GLU A O 1
ATOM 997 N N . ASN A 1 128 ? -23.484 -17.641 15.602 1 96.44 128 ASN A N 1
ATOM 998 C CA . ASN A 1 128 ? -22.375 -16.922 14.984 1 96.44 128 ASN A CA 1
ATOM 999 C C . ASN A 1 128 ? -21.984 -17.516 13.641 1 96.44 128 ASN A C 1
ATOM 1001 O O . ASN A 1 128 ? -21.125 -18.391 13.57 1 96.44 128 ASN A O 1
ATOM 1005 N N . PRO A 1 129 ? -22.609 -17 12.602 1 97.5 129 PRO A N 1
ATOM 1006 C CA . PRO A 1 129 ? -22.375 -17.594 11.273 1 97.5 129 PRO A CA 1
ATOM 1007 C C . PRO A 1 129 ? -20.938 -17.422 10.797 1 97.5 129 PRO A C 1
ATOM 1009 O O . PRO A 1 129 ? -20.234 -16.5 11.242 1 97.5 129 PRO A O 1
ATOM 1012 N N . TYR A 1 130 ? -20.516 -18.281 9.93 1 97.62 130 TYR A N 1
ATOM 1013 C CA . TYR A 1 130 ? -19.188 -18.219 9.359 1 97.62 130 TYR A CA 1
ATOM 1014 C C . TYR A 1 130 ? -19.125 -18.969 8.031 1 97.62 130 TYR A C 1
ATOM 1016 O O . TYR A 1 130 ? -20.062 -19.656 7.66 1 97.62 130 TYR A O 1
ATOM 1024 N N . PHE A 1 131 ? -18.062 -18.719 7.316 1 97.94 131 PHE A N 1
ATOM 1025 C CA . PHE A 1 131 ? -17.719 -19.516 6.145 1 97.94 131 PHE A CA 1
ATOM 1026 C C . PHE A 1 131 ? -16.562 -20.469 6.449 1 97.94 131 PHE A C 1
ATOM 1028 O O . PHE A 1 131 ? -15.586 -20.078 7.09 1 97.94 131 PHE A O 1
ATOM 1035 N N . MET A 1 132 ? -16.688 -21.688 5.977 1 95.44 132 MET A N 1
ATOM 1036 C CA . MET A 1 132 ? -15.672 -22.672 6.297 1 95.44 132 MET A CA 1
ATOM 1037 C C . MET A 1 132 ? -15.172 -23.375 5.031 1 95.44 132 MET A C 1
ATOM 1039 O O . MET A 1 132 ? -15.914 -23.5 4.055 1 95.44 132 MET A O 1
ATOM 1043 N N . ASN A 1 133 ? -13.953 -23.562 5.07 1 91.31 133 ASN A N 1
ATOM 1044 C CA . ASN A 1 133 ? -13.227 -24.344 4.074 1 91.31 133 ASN A CA 1
ATOM 1045 C C . ASN A 1 133 ? -12.5 -25.531 4.715 1 91.31 133 ASN A C 1
ATOM 1047 O O . ASN A 1 133 ? -12.156 -25.484 5.898 1 91.31 133 ASN A O 1
ATOM 1051 N N . GLN A 1 134 ? -12.227 -26.672 4.027 1 87.56 134 GLN A N 1
ATOM 1052 C CA . GLN A 1 134 ? -11.586 -27.859 4.574 1 87.56 134 GLN A CA 1
ATOM 1053 C C . GLN A 1 134 ? -10.102 -27.625 4.812 1 87.56 134 GLN A C 1
ATOM 1055 O O . GLN A 1 134 ? -9.484 -28.297 5.641 1 87.56 134 GLN A O 1
ATOM 1060 N N . LYS A 1 135 ? -9.5 -26.75 4.145 1 84.62 135 LYS A N 1
ATOM 1061 C CA . LYS A 1 135 ? -8.047 -26.609 4.141 1 84.62 135 LYS A CA 1
ATOM 1062 C C . LYS A 1 135 ? -7.621 -25.328 4.859 1 84.62 135 LYS A C 1
ATOM 1064 O O . LYS A 1 135 ? -6.457 -25.172 5.23 1 84.62 135 LYS A O 1
ATOM 1069 N N . MET A 1 136 ? -8.625 -24.453 5.113 1 85.06 136 MET A N 1
ATOM 1070 C CA . MET A 1 136 ? -8.266 -23.141 5.656 1 85.06 136 MET A CA 1
ATOM 1071 C C . MET A 1 136 ? -9.094 -22.828 6.895 1 85.06 136 MET A C 1
ATOM 1073 O O . MET A 1 136 ? -10.18 -23.375 7.078 1 85.06 136 MET A O 1
ATOM 1077 N N . PRO A 1 137 ? -8.57 -21.891 7.652 1 90.12 137 PRO A N 1
ATOM 1078 C CA . PRO A 1 137 ? -9.367 -21.438 8.789 1 90.12 137 PRO A CA 1
ATOM 1079 C C . PRO A 1 137 ? -10.688 -20.797 8.359 1 90.12 137 PRO A C 1
ATOM 1081 O O . PRO A 1 137 ? -10.812 -20.328 7.23 1 90.12 137 PRO A O 1
ATOM 1084 N N . LYS A 1 138 ? -11.57 -20.781 9.266 1 95.19 138 LYS A N 1
ATOM 1085 C CA . LYS A 1 138 ? -12.898 -20.234 8.969 1 95.19 138 LYS A CA 1
ATOM 1086 C C . LYS A 1 138 ? -12.867 -18.719 8.844 1 95.19 138 LYS A C 1
ATOM 1088 O O . LYS A 1 138 ? -12 -18.062 9.43 1 95.19 138 LYS A O 1
ATOM 1093 N N . ILE A 1 139 ? -13.742 -18.219 8.156 1 97.38 139 ILE A N 1
ATOM 1094 C CA . ILE A 1 139 ? -13.969 -16.781 8.031 1 97.38 139 ILE A CA 1
ATOM 1095 C C . ILE A 1 139 ? -15.195 -16.375 8.844 1 97.38 139 ILE A C 1
ATOM 1097 O O . ILE A 1 139 ? -16.328 -16.609 8.414 1 97.38 139 ILE A O 1
ATOM 1101 N N . ALA A 1 140 ? -14.938 -15.82 10.008 1 97.69 140 ALA A N 1
ATOM 1102 C CA . ALA A 1 140 ? -15.969 -15.398 10.953 1 97.69 140 ALA A CA 1
ATOM 1103 C C . ALA A 1 140 ? -15.758 -13.953 11.383 1 97.69 140 ALA A C 1
ATOM 1105 O O . ALA A 1 140 ? -14.75 -13.336 11.023 1 97.69 140 ALA A O 1
ATOM 1106 N N . LYS A 1 141 ? -16.75 -13.469 12.109 1 97.31 141 LYS A N 1
ATOM 1107 C CA . LYS A 1 141 ? -16.625 -12.109 12.625 1 97.31 141 LYS A CA 1
ATOM 1108 C C . LYS A 1 141 ? -15.305 -11.914 13.367 1 97.31 141 LYS A C 1
ATOM 1110 O O . LYS A 1 141 ? -14.867 -12.797 14.117 1 97.31 141 LYS A O 1
ATOM 1115 N N . ASP A 1 142 ? -14.625 -10.867 13.07 1 97.31 142 ASP A N 1
ATOM 1116 C CA . ASP A 1 142 ? -13.422 -10.391 13.742 1 97.31 142 ASP A CA 1
ATOM 1117 C C . ASP A 1 142 ? -12.18 -11.133 13.242 1 97.31 142 ASP A C 1
ATOM 1119 O O . ASP A 1 142 ? -11.078 -10.898 13.742 1 97.31 142 ASP A O 1
ATOM 1123 N N . VAL A 1 143 ? -12.344 -12.047 12.312 1 96.81 143 VAL A N 1
ATOM 1124 C CA . VAL A 1 143 ? -11.203 -12.719 11.695 1 96.81 143 VAL A CA 1
ATOM 1125 C C . VAL A 1 143 ? -10.562 -11.789 10.664 1 96.81 143 VAL A C 1
ATOM 1127 O O . VAL A 1 143 ? -11.258 -11.109 9.906 1 96.81 143 VAL A O 1
ATOM 1130 N N . LYS A 1 144 ? -9.227 -11.734 10.641 1 97.75 144 LYS A N 1
ATOM 1131 C CA . LYS A 1 144 ? -8.484 -11.008 9.609 1 97.75 144 LYS A CA 1
ATOM 1132 C C . LYS A 1 144 ? -8.328 -11.852 8.344 1 97.75 144 LYS A C 1
ATOM 1134 O O . LYS A 1 144 ? -8.047 -13.047 8.422 1 97.75 144 LYS A O 1
ATOM 1139 N N . VAL A 1 145 ? -8.547 -11.266 7.219 1 97.44 145 VAL A N 1
ATOM 1140 C CA . VAL A 1 145 ? -8.492 -11.953 5.938 1 97.44 145 VAL A CA 1
ATOM 1141 C C . VAL A 1 145 ? -7.668 -11.141 4.941 1 97.44 145 VAL A C 1
ATOM 1143 O O . VAL A 1 145 ? -7.824 -9.922 4.848 1 97.44 145 VAL A O 1
ATOM 1146 N N . ARG A 1 146 ? -6.766 -11.805 4.293 1 96.81 146 ARG A N 1
ATOM 1147 C CA . ARG A 1 146 ? -6.07 -11.195 3.164 1 96.81 146 ARG A CA 1
ATOM 1148 C C . ARG A 1 146 ? -6.867 -11.367 1.874 1 96.81 146 ARG A C 1
ATOM 1150 O O . ARG A 1 146 ? -7.254 -12.484 1.521 1 96.81 146 ARG A O 1
ATOM 1157 N N . VAL A 1 147 ? -7.113 -10.25 1.199 1 97.31 147 VAL A N 1
ATOM 1158 C CA . VAL A 1 147 ? -7.98 -10.273 0.025 1 97.31 147 VAL A CA 1
ATOM 1159 C C . VAL A 1 147 ? -7.34 -9.477 -1.106 1 97.31 147 VAL A C 1
ATOM 1161 O O . VAL A 1 147 ? -6.383 -8.734 -0.885 1 97.31 147 VAL A O 1
ATOM 1164 N N . VAL A 1 148 ? -7.871 -9.672 -2.316 1 96.88 148 VAL A N 1
ATOM 1165 C CA . VAL A 1 148 ? -7.488 -8.859 -3.463 1 96.88 148 VAL A CA 1
ATOM 1166 C C . VAL A 1 148 ? -8.648 -7.945 -3.863 1 96.88 148 VAL A C 1
ATOM 1168 O O . VAL A 1 148 ? -9.805 -8.375 -3.861 1 96.88 148 VAL A O 1
ATOM 1171 N N . VAL A 1 149 ? -8.32 -6.715 -4.199 1 97.25 149 VAL A N 1
ATOM 1172 C CA . VAL A 1 149 ? -9.344 -5.766 -4.629 1 97.25 149 VAL A CA 1
ATOM 1173 C C . VAL A 1 149 ? -9.727 -6.047 -6.078 1 97.25 149 VAL A C 1
ATOM 1175 O O . VAL A 1 149 ? -8.883 -6.004 -6.973 1 97.25 149 VAL A O 1
ATOM 1178 N N . ILE A 1 150 ? -10.969 -6.289 -6.262 1 96.81 150 ILE A N 1
ATOM 1179 C CA . ILE A 1 150 ? -11.484 -6.543 -7.605 1 96.81 150 ILE A CA 1
ATOM 1180 C C . ILE A 1 150 ? -11.93 -5.227 -8.242 1 96.81 150 ILE A C 1
ATOM 1182 O O . ILE A 1 150 ? -11.727 -5.012 -9.438 1 96.81 150 ILE A O 1
ATOM 1186 N N . GLY A 1 151 ? -12.539 -4.434 -7.406 1 97 151 GLY A N 1
ATOM 1187 C CA . GLY A 1 151 ? -12.992 -3.129 -7.859 1 97 151 GLY A CA 1
ATOM 1188 C C . GLY A 1 151 ? -13.484 -2.24 -6.734 1 97 151 GLY A C 1
ATOM 1189 O O . GLY A 1 151 ? -13.742 -2.719 -5.625 1 97 151 GLY A O 1
ATOM 1190 N N . THR A 1 152 ? -13.508 -0.986 -7.031 1 96.75 152 THR A N 1
ATOM 1191 C CA . THR A 1 152 ? -14.031 -0.012 -6.078 1 96.75 152 THR A CA 1
ATOM 1192 C C . THR A 1 152 ? -15.125 0.84 -6.719 1 96.75 152 THR A C 1
ATOM 1194 O O . THR A 1 152 ? -15.156 0.994 -7.941 1 96.75 152 THR A O 1
ATOM 1197 N N . LYS A 1 153 ? -15.992 1.309 -5.891 1 96.75 153 LYS A N 1
ATOM 1198 C CA . LYS A 1 153 ? -17.078 2.182 -6.34 1 96.75 153 LYS A CA 1
ATOM 1199 C C . LYS A 1 153 ? -17.172 3.432 -5.469 1 96.75 153 LYS A C 1
ATOM 1201 O O . LYS A 1 153 ? -17.25 3.336 -4.242 1 96.75 153 LYS A O 1
ATOM 1206 N N . TRP A 1 154 ? -17.188 4.598 -6.129 1 96.94 154 TRP A N 1
ATOM 1207 C CA . TRP A 1 154 ? -17.312 5.871 -5.434 1 96.94 154 TRP A CA 1
ATOM 1208 C C . TRP A 1 154 ? -18.781 6.238 -5.23 1 96.94 154 TRP A C 1
ATOM 1210 O O . TRP A 1 154 ? -19.547 6.301 -6.191 1 96.94 154 TRP A O 1
ATOM 1220 N N . MET A 1 155 ? -19.094 6.367 -3.975 1 97.12 155 MET A N 1
ATOM 1221 C CA . MET A 1 155 ? -20.422 6.844 -3.619 1 97.12 155 MET A CA 1
ATOM 1222 C C . MET A 1 155 ? -20.406 8.352 -3.363 1 97.12 155 MET A C 1
ATOM 1224 O O . MET A 1 155 ? -20.078 8.797 -2.264 1 97.12 155 MET A O 1
ATOM 1228 N N . GLU A 1 156 ? -20.844 9.094 -4.312 1 96 156 GLU A N 1
ATOM 1229 C CA . GLU A 1 156 ? -20.719 10.547 -4.297 1 96 156 GLU A CA 1
ATOM 1230 C C . GLU A 1 156 ? -21.484 11.156 -3.129 1 96 156 GLU A C 1
ATOM 1232 O O . GLU A 1 156 ? -20.953 12.016 -2.418 1 96 156 GLU A O 1
ATOM 1237 N N . ALA A 1 157 ? -22.703 10.719 -2.965 1 95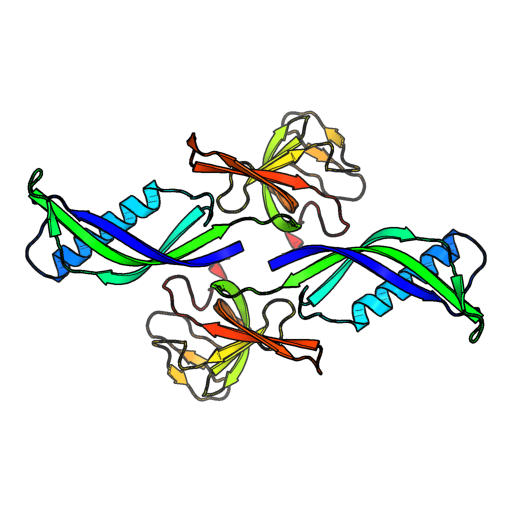.88 157 ALA A N 1
ATOM 1238 C CA . ALA A 1 157 ? -23.562 11.312 -1.943 1 95.88 157 ALA A CA 1
ATOM 1239 C C . ALA A 1 157 ? -22.984 11.102 -0.548 1 95.88 157 ALA A C 1
ATOM 1241 O O . ALA A 1 157 ? -22.953 12.023 0.268 1 95.88 157 ALA A O 1
ATOM 1242 N N . GLU A 1 158 ? -22.469 9.953 -0.271 1 95.12 158 GLU A N 1
ATOM 1243 C CA . GLU A 1 158 ? -21.938 9.602 1.045 1 95.12 158 GLU A CA 1
ATOM 1244 C C . GLU A 1 158 ? -20.453 9.961 1.159 1 95.12 158 GLU A C 1
ATOM 1246 O O . GLU A 1 158 ? -19.906 9.969 2.258 1 95.12 158 GLU A O 1
ATOM 1251 N N . ARG A 1 159 ? -19.859 10.258 0.037 1 95.25 159 ARG A N 1
ATOM 1252 C CA . ARG A 1 159 ? -18.422 10.508 -0.044 1 95.25 159 ARG A CA 1
ATOM 1253 C C . ARG A 1 159 ? -17.625 9.344 0.547 1 95.25 159 ARG A C 1
ATOM 1255 O O . ARG A 1 159 ? -16.75 9.547 1.392 1 95.25 159 ARG A O 1
ATOM 1262 N N . GLU A 1 160 ? -17.984 8.164 0.066 1 95.94 160 GLU A N 1
ATOM 1263 C CA . GLU A 1 160 ? -17.344 6.93 0.515 1 95.94 160 GLU A CA 1
ATOM 1264 C C . GLU A 1 160 ? -17.062 5.992 -0.658 1 95.94 160 GLU A C 1
ATOM 1266 O O . GLU A 1 160 ? -17.656 6.137 -1.728 1 95.94 160 GLU A O 1
ATOM 1271 N N . PHE A 1 161 ? -16.188 5.125 -0.367 1 96.44 161 PHE A N 1
ATOM 1272 C CA . PHE A 1 161 ? -15.922 4.059 -1.326 1 96.44 161 PHE A CA 1
ATOM 1273 C C . PHE A 1 161 ? -16.516 2.738 -0.841 1 96.44 161 PHE A C 1
ATOM 1275 O O . PHE A 1 161 ? -16.484 2.439 0.354 1 96.44 161 PHE A O 1
ATOM 1282 N N . GLN A 1 162 ? -17.062 2.035 -1.776 1 96.69 162 GLN A N 1
ATOM 1283 C CA . GLN A 1 162 ? -17.297 0.604 -1.618 1 96.69 162 GLN A CA 1
ATOM 1284 C C . GLN A 1 162 ? -16.25 -0.217 -2.373 1 96.69 162 GLN A C 1
ATOM 1286 O O . GLN A 1 162 ? -15.688 0.25 -3.361 1 96.69 162 GLN A O 1
ATOM 1291 N N . ALA A 1 163 ? -16.062 -1.388 -1.847 1 97.62 163 ALA A N 1
ATOM 1292 C CA . ALA A 1 163 ? -15.086 -2.242 -2.518 1 97.62 163 ALA A CA 1
ATOM 1293 C C . ALA A 1 163 ? -15.617 -3.668 -2.664 1 97.62 163 ALA A C 1
ATOM 1295 O O . ALA A 1 163 ? -16.297 -4.18 -1.769 1 97.62 163 ALA A O 1
ATOM 1296 N N . LEU A 1 164 ? -15.352 -4.223 -3.77 1 98.25 164 LEU A N 1
ATOM 1297 C CA . LEU A 1 164 ? -15.508 -5.656 -4.004 1 98.25 164 LEU A CA 1
ATOM 1298 C C . LEU A 1 164 ? -14.156 -6.359 -3.939 1 98.25 164 LEU A C 1
ATOM 1300 O O . LEU A 1 164 ? -13.203 -5.953 -4.613 1 98.25 164 LEU A O 1
ATOM 1304 N N . VAL A 1 165 ? -14.117 -7.359 -3.064 1 98.12 165 VAL A N 1
ATOM 1305 C CA . VAL A 1 165 ? -12.844 -8.062 -2.898 1 98.12 165 VAL A CA 1
ATOM 1306 C C . VAL A 1 165 ? -13.047 -9.555 -3.121 1 98.12 165 VAL A C 1
ATOM 1308 O O . VAL A 1 165 ? -14.18 -10.023 -3.252 1 98.12 165 VAL A O 1
ATOM 1311 N N . GLY A 1 166 ? -11.914 -10.281 -3.279 1 97.12 166 GLY A N 1
ATOM 1312 C CA . GLY A 1 166 ? -11.992 -11.703 -3.578 1 97.12 166 GLY A CA 1
ATOM 1313 C C . GLY A 1 166 ? -10.852 -12.5 -2.977 1 97.12 166 GLY A C 1
ATOM 1314 O O . GLY A 1 166 ? -9.875 -11.922 -2.488 1 97.12 166 GLY A O 1
ATOM 1315 N N . LEU A 1 167 ? -11.016 -13.844 -3.096 1 95 167 LEU A N 1
ATOM 1316 C CA . LEU A 1 167 ? -10.023 -14.773 -2.578 1 95 167 LEU A CA 1
ATOM 1317 C C . LEU A 1 167 ? -9.422 -15.602 -3.705 1 95 167 LEU A C 1
ATOM 1319 O O . LEU A 1 167 ? -8.984 -16.734 -3.486 1 95 167 LEU A O 1
ATOM 1323 N N . GLU A 1 168 ? -9.422 -15.086 -4.816 1 87.31 168 GLU A N 1
ATOM 1324 C CA . GLU A 1 168 ? -8.852 -15.828 -5.934 1 87.31 168 GLU A CA 1
ATOM 1325 C C . GLU A 1 168 ? -7.332 -15.711 -5.957 1 87.31 168 GLU A C 1
ATOM 1327 O O . GLU A 1 168 ? -6.781 -14.789 -6.566 1 87.31 168 GLU A O 1
ATOM 1332 N N . GLY A 1 169 ? -6.629 -16.672 -5.371 1 84.56 169 GLY A N 1
ATOM 1333 C CA . GLY A 1 169 ? -5.18 -16.75 -5.254 1 84.56 169 GLY A CA 1
ATOM 1334 C C . GLY A 1 169 ? -4.715 -17.531 -4.047 1 84.56 169 GLY A C 1
ATOM 1335 O O . GLY A 1 169 ? -5.371 -17.531 -3.002 1 84.56 169 GLY A O 1
ATOM 1336 N N . ASP A 1 170 ? -3.527 -18.203 -4.086 1 83.44 170 ASP A N 1
ATOM 1337 C CA . ASP A 1 170 ? -3.049 -19.125 -3.064 1 83.44 170 ASP A CA 1
ATOM 1338 C C . ASP A 1 170 ? -2.578 -18.375 -1.82 1 83.44 170 ASP A C 1
ATOM 1340 O O . ASP A 1 170 ? -2.52 -18.953 -0.729 1 83.44 170 ASP A O 1
ATOM 1344 N N . TYR A 1 171 ? -2.352 -17.156 -1.901 1 86.81 171 TYR A N 1
ATOM 1345 C CA . TYR A 1 171 ? -1.805 -16.422 -0.766 1 86.81 171 TYR A CA 1
ATOM 1346 C C . TYR A 1 171 ? -2.887 -15.602 -0.069 1 86.81 171 TYR A C 1
ATOM 1348 O O . TYR A 1 171 ? -2.604 -14.859 0.875 1 86.81 171 TYR A O 1
ATOM 1356 N N . LEU A 1 172 ? -4.125 -15.836 -0.459 1 92.94 172 LEU A N 1
ATOM 1357 C CA . LEU A 1 172 ? -5.273 -15.117 0.075 1 92.94 172 LEU A CA 1
ATOM 1358 C C . LEU A 1 172 ? -6.062 -15.984 1.043 1 92.94 172 LEU A C 1
ATOM 1360 O O . LEU A 1 172 ? -5.957 -17.219 1.007 1 92.94 172 LEU A O 1
ATOM 1364 N N . GLY A 1 173 ? -6.785 -15.281 1.937 1 94.44 173 GLY A N 1
ATOM 1365 C CA . GLY A 1 173 ? -7.582 -16.016 2.912 1 94.44 173 GLY A CA 1
ATOM 1366 C C . GLY A 1 173 ? -7.336 -15.562 4.34 1 94.44 173 GLY A C 1
ATOM 1367 O O . GLY A 1 173 ? -6.645 -14.562 4.57 1 94.44 173 GLY A O 1
ATOM 1368 N N . PRO A 1 174 ? -7.957 -16.281 5.305 1 95.38 174 PRO A N 1
ATOM 1369 C CA . PRO A 1 174 ? -7.805 -15.93 6.719 1 95.38 174 PRO A CA 1
ATOM 1370 C C . PRO A 1 174 ? -6.352 -15.977 7.184 1 95.38 174 PRO A C 1
ATOM 1372 O O . PRO A 1 174 ? -5.59 -16.844 6.754 1 95.38 174 PRO A O 1
ATOM 1375 N N . ILE A 1 175 ? -5.996 -14.93 7.945 1 91.31 175 ILE A N 1
ATOM 1376 C CA . ILE A 1 175 ? -4.637 -14.82 8.469 1 91.31 175 ILE A CA 1
ATOM 1377 C C . ILE A 1 175 ? -4.613 -15.234 9.938 1 91.31 175 ILE A C 1
ATOM 1379 O O . ILE A 1 175 ? -5.5 -14.867 10.711 1 91.31 175 ILE A O 1
ATOM 1383 N N . SER A 1 176 ? -3.943 -16.375 10.305 1 75.12 176 SER A N 1
ATOM 1384 C CA . SER A 1 176 ? -3.865 -16.797 11.703 1 75.12 176 SER A CA 1
ATOM 1385 C C . SER A 1 176 ? -2.969 -15.875 12.516 1 75.12 176 SER A C 1
ATOM 1387 O O . SER A 1 176 ? -2.051 -15.258 11.977 1 75.12 176 SER A O 1
ATOM 1389 N N . HIS A 1 177 ? -3.465 -15.359 13.742 1 59.5 177 HIS A N 1
ATOM 1390 C CA . HIS A 1 177 ? -2.717 -14.547 14.695 1 59.5 177 HIS A CA 1
ATOM 1391 C C . HIS A 1 177 ? -1.252 -14.969 14.75 1 59.5 177 HIS A C 1
ATOM 1393 O O . HIS A 1 177 ? -0.376 -14.148 15.039 1 59.5 177 HIS A O 1
ATOM 1399 N N . SER A 1 178 ? -0.881 -16.203 14.586 1 50.66 178 SER A N 1
ATOM 1400 C CA . SER A 1 178 ? 0.504 -16.625 14.789 1 50.66 178 SER A CA 1
ATOM 1401 C C . SER A 1 178 ? 1.395 -16.156 13.641 1 50.66 178 SER A C 1
ATOM 1403 O O . SER A 1 178 ? 2.623 -16.203 13.742 1 50.66 178 SER A O 1
ATOM 1405 N N . ASP A 1 179 ? 0.912 -15.891 12.641 1 45.09 179 ASP A N 1
ATOM 1406 C CA . ASP A 1 179 ? 1.697 -15.617 11.438 1 45.09 179 ASP A CA 1
ATOM 1407 C C . ASP A 1 179 ? 2.094 -14.141 11.367 1 45.09 179 ASP A C 1
ATOM 1409 O O . ASP A 1 179 ? 2.734 -13.711 10.406 1 45.09 179 ASP A O 1
ATOM 1413 N N . MET A 1 180 ? 1.528 -13.367 12.156 1 35.53 180 MET A N 1
ATOM 1414 C CA . MET A 1 180 ? 2.012 -11.992 12.172 1 35.53 180 MET A CA 1
ATOM 1415 C C . MET A 1 180 ? 3.332 -11.883 12.93 1 35.53 180 MET A C 1
ATOM 1417 O O . MET A 1 180 ? 3.498 -12.492 13.984 1 35.53 180 MET A O 1
ATOM 1421 N N . MET B 1 1 ? 3.525 -1.485 -2.223 1 87.44 1 MET B N 1
ATOM 1422 C CA . MET B 1 1 ? 2.186 -1.97 -2.541 1 87.44 1 MET B CA 1
ATOM 1423 C C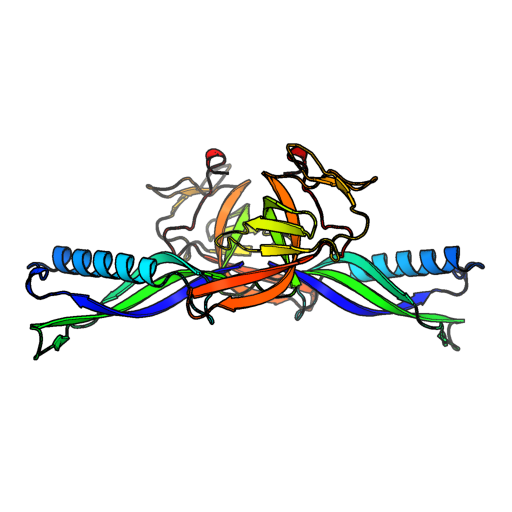 . MET B 1 1 ? 2.242 -3.365 -3.156 1 87.44 1 MET B C 1
ATOM 1425 O O . MET B 1 1 ? 3.117 -3.652 -3.975 1 87.44 1 MET B O 1
ATOM 1429 N N . PHE B 1 2 ? 1.399 -4.23 -2.695 1 93.5 2 PHE B N 1
ATOM 1430 C CA . PHE B 1 2 ? 1.282 -5.582 -3.229 1 93.5 2 PHE B CA 1
ATOM 1431 C C . PHE B 1 2 ? 0.161 -5.664 -4.258 1 93.5 2 PHE B C 1
ATOM 1433 O O . PHE B 1 2 ? -0.976 -5.281 -3.977 1 93.5 2 PHE B O 1
ATOM 1440 N N . LEU B 1 3 ? 0.58 -6.18 -5.422 1 94.75 3 LEU B N 1
ATOM 1441 C CA . LEU B 1 3 ? -0.375 -6.199 -6.527 1 94.75 3 LEU B CA 1
ATOM 1442 C C . LEU B 1 3 ? -0.5 -7.602 -7.113 1 94.75 3 LEU B C 1
ATOM 1444 O O . LEU B 1 3 ? 0.501 -8.305 -7.273 1 94.75 3 LEU B O 1
ATOM 1448 N N . LYS B 1 4 ? -1.673 -7.965 -7.402 1 95.75 4 LYS B N 1
ATOM 1449 C CA . LYS B 1 4 ? -1.904 -9.141 -8.242 1 95.75 4 LYS B CA 1
ATOM 1450 C C . LYS B 1 4 ? -1.845 -8.781 -9.719 1 95.75 4 LYS B C 1
ATOM 1452 O O . LYS B 1 4 ? -2.49 -7.828 -10.164 1 95.75 4 LYS B O 1
ATOM 1457 N N . VAL B 1 5 ? -1.116 -9.609 -10.477 1 95.94 5 VAL B N 1
ATOM 1458 C CA . VAL B 1 5 ? -1.003 -9.375 -11.914 1 95.94 5 VAL B CA 1
ATOM 1459 C C . VAL B 1 5 ? -1.196 -10.688 -12.672 1 95.94 5 VAL B C 1
ATOM 1461 O O . VAL B 1 5 ? -0.906 -11.766 -12.141 1 95.94 5 VAL B O 1
ATOM 1464 N N . GLN B 1 6 ? -1.725 -10.562 -13.836 1 96.31 6 GLN B N 1
ATOM 1465 C CA . GLN B 1 6 ? -1.759 -11.688 -14.766 1 96.31 6 GLN B CA 1
ATOM 1466 C C . GLN B 1 6 ? -0.699 -11.531 -15.852 1 96.31 6 GLN B C 1
ATOM 1468 O O . GLN B 1 6 ? -0.6 -10.477 -16.484 1 96.31 6 GLN B O 1
ATOM 1473 N N . LEU B 1 7 ? 0.058 -12.57 -16.078 1 97.94 7 LEU B N 1
ATOM 1474 C CA . LEU B 1 7 ? 1.167 -12.508 -17.031 1 97.94 7 LEU B CA 1
ATOM 1475 C C . LEU B 1 7 ? 1.096 -13.664 -18.016 1 97.94 7 LEU B C 1
ATOM 1477 O O . LEU B 1 7 ? 0.568 -14.727 -17.703 1 97.94 7 LEU B O 1
ATOM 1481 N N . ALA B 1 8 ? 1.63 -13.445 -19.156 1 98.19 8 ALA B N 1
ATOM 1482 C CA . ALA B 1 8 ? 1.787 -14.461 -20.203 1 98.19 8 ALA B CA 1
ATOM 1483 C C . ALA B 1 8 ? 3.26 -14.664 -20.547 1 98.19 8 ALA B C 1
ATOM 1485 O O . ALA B 1 8 ? 3.941 -13.727 -20.953 1 98.19 8 ALA B O 1
ATOM 1486 N N . TRP B 1 9 ? 3.715 -15.891 -20.328 1 98.06 9 TRP B N 1
ATOM 1487 C CA . TRP B 1 9 ? 5.109 -16.203 -20.625 1 98.06 9 TRP B CA 1
ATOM 1488 C C . TRP B 1 9 ? 5.223 -17.438 -21.5 1 98.06 9 TRP B C 1
ATOM 1490 O O . TRP B 1 9 ? 4.277 -18.219 -21.609 1 98.06 9 TRP B O 1
ATOM 1500 N N . ASN B 1 10 ? 6.387 -17.625 -22.188 1 97.75 10 ASN B N 1
ATOM 1501 C CA . ASN B 1 10 ? 6.781 -18.859 -22.859 1 97.75 10 ASN B CA 1
ATOM 1502 C C . ASN B 1 10 ? 7.785 -19.656 -22.031 1 97.75 10 ASN B C 1
ATOM 1504 O O . ASN B 1 10 ? 8.898 -19.188 -21.781 1 97.75 10 ASN B O 1
ATOM 1508 N N . VAL B 1 11 ? 7.312 -20.812 -21.688 1 97.44 11 VAL B N 1
ATOM 1509 C CA . VAL B 1 11 ? 8.18 -21.688 -20.906 1 97.44 11 VAL B CA 1
ATOM 1510 C C . VAL B 1 11 ? 8.812 -22.734 -21.812 1 97.44 11 VAL B C 1
ATOM 1512 O O . VAL B 1 11 ? 8.117 -23.391 -22.594 1 97.44 11 VAL B O 1
ATOM 1515 N N . ILE B 1 12 ? 10.125 -22.891 -21.688 1 96.44 12 ILE B N 1
ATOM 1516 C CA . ILE B 1 12 ? 10.836 -23.844 -22.531 1 96.44 12 ILE B CA 1
ATOM 1517 C C . ILE B 1 12 ? 11.211 -25.078 -21.719 1 96.44 12 ILE B C 1
ATOM 1519 O O . ILE B 1 12 ? 11.844 -24.969 -20.672 1 96.44 12 ILE B O 1
ATOM 1523 N N . ILE B 1 13 ? 10.82 -26.219 -22.234 1 95.38 13 ILE B N 1
ATOM 1524 C CA . ILE B 1 13 ? 11.172 -27.484 -21.625 1 95.38 13 ILE B CA 1
ATOM 1525 C C . ILE B 1 13 ? 12.094 -28.281 -22.562 1 95.38 13 ILE B C 1
ATOM 1527 O O . ILE B 1 13 ? 11.773 -28.469 -23.734 1 95.38 13 ILE B O 1
ATOM 1531 N N . ALA B 1 14 ? 13.25 -28.672 -22.031 1 93.31 14 ALA B N 1
ATOM 1532 C CA . ALA B 1 14 ? 14.172 -29.5 -22.797 1 93.31 14 ALA B CA 1
ATOM 1533 C C . ALA B 1 14 ? 13.539 -30.859 -23.141 1 93.31 14 ALA B C 1
ATOM 1535 O O . ALA B 1 14 ? 12.797 -31.422 -22.328 1 93.31 14 ALA B O 1
ATOM 1536 N N . ALA B 1 15 ? 13.906 -31.359 -24.203 1 88.56 15 ALA B N 1
ATOM 1537 C CA . ALA B 1 15 ? 13.367 -32.625 -24.688 1 88.56 15 ALA B CA 1
ATOM 1538 C C . ALA B 1 15 ? 13.562 -33.75 -23.656 1 88.56 15 ALA B C 1
ATOM 1540 O O . ALA B 1 15 ? 12.68 -34.562 -23.438 1 88.56 15 ALA B O 1
ATOM 1541 N N . GLU B 1 16 ? 14.602 -33.656 -22.953 1 87.81 16 GLU B N 1
ATOM 1542 C CA . GLU B 1 16 ? 14.945 -34.719 -21.984 1 87.81 16 GLU B CA 1
ATOM 1543 C C . GLU B 1 16 ? 14.055 -34.656 -20.75 1 87.81 16 GLU B C 1
ATOM 1545 O O . GLU B 1 16 ? 13.93 -35.625 -20.016 1 87.81 16 GLU B O 1
ATOM 1550 N N . ASN B 1 17 ? 13.445 -33.469 -20.547 1 86.56 17 ASN B N 1
ATOM 1551 C CA . ASN B 1 17 ? 12.617 -33.25 -19.359 1 86.56 17 ASN B CA 1
ATOM 1552 C C . ASN B 1 17 ? 11.141 -33.438 -19.672 1 86.56 17 ASN B C 1
ATOM 1554 O O . ASN B 1 17 ? 10.289 -33.25 -18.797 1 86.56 17 ASN B O 1
ATOM 1558 N N . LEU B 1 18 ? 10.93 -33.688 -20.938 1 84.12 18 LEU B N 1
ATOM 1559 C CA . LEU B 1 18 ? 9.539 -33.938 -21.312 1 84.12 18 LEU B CA 1
ATOM 1560 C C . LEU B 1 18 ? 9.086 -35.312 -20.859 1 84.12 18 LEU B C 1
ATOM 1562 O O . LEU B 1 18 ? 9.695 -36.344 -21.203 1 84.12 18 LEU B O 1
ATOM 1566 N N . LYS B 1 19 ? 8.414 -35.344 -19.812 1 77.12 19 LYS B N 1
ATOM 1567 C CA . LYS B 1 19 ? 7.898 -36.625 -19.312 1 77.12 19 LYS B CA 1
ATOM 1568 C C . LYS B 1 19 ? 6.516 -36.906 -19.891 1 77.12 19 LYS B C 1
ATOM 1570 O O . LYS B 1 19 ? 5.684 -36 -20 1 77.12 19 LYS B O 1
ATOM 1575 N N . PRO B 1 20 ? 6.449 -38.219 -20.156 1 76.56 20 PRO B N 1
ATOM 1576 C CA . PRO B 1 20 ? 5.129 -38.594 -20.672 1 76.56 20 PRO B CA 1
ATOM 1577 C C . PRO B 1 20 ? 4.039 -38.531 -19.609 1 76.56 20 PRO B C 1
ATOM 1579 O O . PRO B 1 20 ? 4.297 -38.781 -18.422 1 76.56 20 PRO B O 1
ATOM 1582 N N . GLY B 1 21 ? 2.92 -38 -19.953 1 84.75 21 GLY B N 1
ATOM 1583 C CA . GLY B 1 21 ? 1.743 -37.875 -19.109 1 84.75 21 GLY B CA 1
ATOM 1584 C C . GLY B 1 21 ? 1.397 -36.406 -18.812 1 84.75 21 GLY B C 1
ATOM 1585 O O . GLY B 1 21 ? 2.287 -35.594 -18.578 1 84.75 21 GLY B O 1
ATOM 1586 N N . SER B 1 22 ? 0.257 -36.125 -18.875 1 83.06 22 SER B N 1
ATOM 1587 C CA . SER B 1 22 ? -0.257 -34.781 -18.781 1 83.06 22 SER B CA 1
ATOM 1588 C C . SER B 1 22 ? 0.113 -34.125 -17.453 1 83.06 22 SER B C 1
ATOM 1590 O O . SER B 1 22 ? 0.583 -33 -17.406 1 83.06 22 SER B O 1
ATOM 1592 N N . LEU B 1 23 ? 0.068 -34.969 -16.406 1 87.81 23 LEU B N 1
ATOM 1593 C CA . LEU B 1 23 ? 0.319 -34.438 -15.078 1 87.81 23 LEU B CA 1
ATOM 1594 C C . LEU B 1 23 ? 1.801 -34.125 -14.891 1 87.81 23 LEU B C 1
ATOM 1596 O O . LEU B 1 23 ? 2.158 -33.094 -14.297 1 87.81 23 LEU B O 1
ATOM 1600 N N . MET B 1 24 ? 2.688 -35.031 -15.336 1 90.75 24 MET B N 1
ATOM 1601 C CA . MET B 1 24 ? 4.129 -34.844 -15.195 1 90.75 24 MET B CA 1
ATOM 1602 C C . MET B 1 24 ? 4.602 -33.656 -16.047 1 90.75 24 MET B C 1
ATOM 1604 O O . MET B 1 24 ? 5.492 -32.906 -15.633 1 90.75 24 MET B O 1
ATOM 1608 N N . LEU B 1 25 ? 4.02 -33.562 -17.219 1 91.31 25 LEU B N 1
ATOM 1609 C CA . LEU B 1 25 ? 4.359 -32.438 -18.078 1 91.31 25 LEU B CA 1
ATOM 1610 C C . LEU B 1 25 ? 3.949 -31.125 -17.422 1 91.31 25 LEU B C 1
ATOM 1612 O O . LEU B 1 25 ? 4.719 -30.156 -17.438 1 91.31 25 LEU B O 1
ATOM 1616 N N . GLN B 1 26 ? 2.734 -31.078 -16.906 1 91.88 26 GLN B N 1
ATOM 1617 C CA . GLN B 1 26 ? 2.256 -29.859 -16.234 1 91.88 26 GLN B CA 1
ATOM 1618 C C . GLN B 1 26 ? 3.172 -29.484 -15.078 1 91.88 26 GLN B C 1
ATOM 1620 O O . GLN B 1 26 ? 3.465 -28.297 -14.875 1 91.88 26 GLN B O 1
ATOM 1625 N N . ARG B 1 27 ? 3.6 -30.453 -14.383 1 93.19 27 ARG B N 1
ATOM 1626 C CA . ARG B 1 27 ? 4.504 -30.203 -13.266 1 93.19 27 ARG B CA 1
ATOM 1627 C C . ARG B 1 27 ? 5.832 -29.641 -13.75 1 93.19 27 ARG B C 1
ATOM 1629 O O . ARG B 1 27 ? 6.371 -28.703 -13.148 1 93.19 27 ARG B O 1
ATOM 1636 N N . ALA B 1 28 ? 6.328 -30.297 -14.734 1 94.38 28 ALA B N 1
ATOM 1637 C CA . ALA B 1 28 ? 7.59 -29.812 -15.289 1 94.38 28 ALA B CA 1
ATOM 1638 C C . ALA B 1 28 ? 7.477 -28.359 -15.727 1 94.38 28 ALA B C 1
ATOM 1640 O O . ALA B 1 28 ? 8.383 -27.562 -15.492 1 94.38 28 ALA B O 1
ATOM 1641 N N . ILE B 1 29 ? 6.391 -28.047 -16.344 1 95.31 29 ILE B N 1
ATOM 1642 C CA . ILE B 1 29 ? 6.148 -26.688 -16.812 1 95.31 29 ILE B CA 1
ATOM 1643 C C . ILE B 1 29 ? 6.062 -25.734 -15.625 1 95.31 29 ILE B C 1
ATOM 1645 O O . ILE B 1 29 ? 6.66 -24.656 -15.641 1 95.31 29 ILE B O 1
ATOM 1649 N N . LEU B 1 30 ? 5.359 -26.141 -14.648 1 95.06 30 LEU B N 1
ATOM 1650 C CA . LEU B 1 30 ? 5.207 -25.312 -13.461 1 95.06 30 LEU B CA 1
ATOM 1651 C C . LEU B 1 30 ? 6.551 -25.062 -12.781 1 95.06 30 LEU B C 1
ATOM 1653 O O . LEU B 1 30 ? 6.867 -23.938 -12.406 1 95.06 30 LEU B O 1
ATOM 1657 N N . ILE B 1 31 ? 7.316 -26.094 -12.641 1 95.31 31 ILE B N 1
ATOM 1658 C CA . ILE B 1 31 ? 8.625 -25.984 -12.008 1 95.31 31 ILE B CA 1
ATOM 1659 C C . ILE B 1 31 ? 9.5 -25.016 -12.797 1 95.31 31 ILE B C 1
ATOM 1661 O O . ILE B 1 31 ? 10.164 -24.156 -12.211 1 95.31 31 ILE B O 1
ATOM 1665 N N . ARG B 1 32 ? 9.477 -25.219 -14.062 1 96.25 32 ARG B N 1
ATOM 1666 C CA . ARG B 1 32 ? 10.266 -24.328 -14.906 1 96.25 32 ARG B CA 1
ATOM 1667 C C . ARG B 1 32 ? 9.758 -22.891 -14.797 1 96.25 32 ARG B C 1
ATOM 1669 O O . ARG B 1 32 ? 10.555 -21.953 -14.734 1 96.25 32 ARG B O 1
ATOM 1676 N N . LEU B 1 33 ? 8.477 -22.719 -14.773 1 97.25 33 LEU B N 1
ATOM 1677 C CA . LEU B 1 33 ? 7.887 -21.391 -14.617 1 97.25 33 LEU B CA 1
ATOM 1678 C C . LEU B 1 33 ? 8.344 -20.734 -13.312 1 97.25 33 LEU B C 1
ATOM 1680 O O . LEU B 1 33 ? 8.75 -19.578 -13.305 1 97.25 33 LEU B O 1
ATOM 1684 N N . LEU B 1 34 ? 8.258 -21.484 -12.266 1 96.94 34 LEU B N 1
ATOM 1685 C CA . LEU B 1 34 ? 8.656 -20.984 -10.953 1 96.94 34 LEU B CA 1
ATOM 1686 C C . LEU B 1 34 ? 10.125 -20.562 -10.961 1 96.94 34 LEU B C 1
ATOM 1688 O O . LEU B 1 34 ? 10.492 -19.531 -10.391 1 96.94 34 LEU B O 1
ATOM 1692 N N . SER B 1 35 ? 10.922 -21.375 -11.578 1 96.31 35 SER B N 1
ATOM 1693 C CA . SER B 1 35 ? 12.344 -21.078 -11.688 1 96.31 35 SER B CA 1
ATOM 1694 C C . SER B 1 35 ? 12.578 -19.797 -12.477 1 96.31 35 SER B C 1
ATOM 1696 O O . SER B 1 35 ? 13.344 -18.922 -12.047 1 96.31 35 SER B O 1
ATOM 1698 N N . ASP B 1 36 ? 11.914 -19.688 -13.609 1 96.38 36 ASP B N 1
ATOM 1699 C CA . ASP B 1 36 ? 12.039 -18.5 -14.445 1 96.38 36 ASP B CA 1
ATOM 1700 C C . ASP B 1 36 ? 11.555 -17.25 -13.703 1 96.38 36 ASP B C 1
ATOM 1702 O O . ASP B 1 36 ? 12.164 -16.188 -13.797 1 96.38 36 ASP B O 1
ATOM 1706 N N . PHE B 1 37 ? 10.461 -17.422 -13.023 1 96.69 37 PHE B N 1
ATOM 1707 C CA . PHE B 1 37 ? 9.859 -16.312 -12.273 1 96.69 37 PHE B CA 1
ATOM 1708 C C . PHE B 1 37 ? 10.812 -15.82 -11.188 1 96.69 37 PHE B C 1
ATOM 1710 O O . PHE B 1 37 ? 11.031 -14.617 -11.062 1 96.69 37 PHE B O 1
ATOM 1717 N N . ALA B 1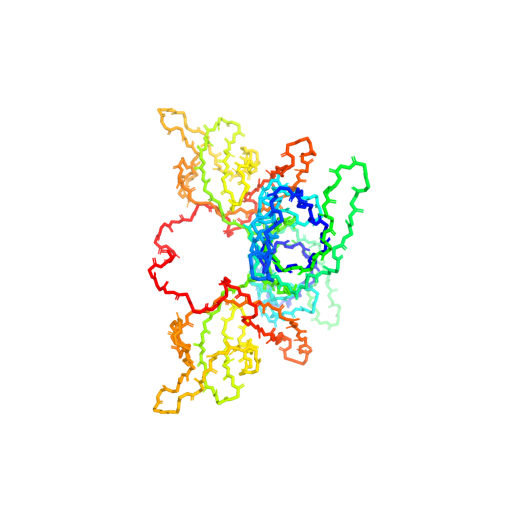 38 ? 11.383 -16.703 -10.492 1 94.75 38 ALA B N 1
ATOM 1718 C CA . ALA B 1 38 ? 12.328 -16.359 -9.438 1 94.75 38 ALA B CA 1
ATOM 1719 C C . ALA B 1 38 ? 13.578 -15.695 -10.008 1 94.75 38 ALA B C 1
ATOM 1721 O O . ALA B 1 38 ? 14.117 -14.758 -9.406 1 94.75 38 ALA B O 1
ATOM 1722 N N . ALA B 1 39 ? 13.984 -16.094 -11.156 1 94.62 39 ALA B N 1
ATOM 1723 C CA . ALA B 1 39 ? 15.211 -15.602 -11.789 1 94.62 39 ALA B CA 1
ATOM 1724 C C . ALA B 1 39 ? 15.031 -14.164 -12.266 1 94.62 39 ALA B C 1
ATOM 1726 O O . ALA B 1 39 ? 15.992 -13.383 -12.281 1 94.62 39 ALA B O 1
ATOM 1727 N N . LYS B 1 40 ? 13.867 -13.789 -12.656 1 93.25 40 LYS B N 1
ATOM 1728 C CA . LYS B 1 40 ? 13.609 -12.453 -13.18 1 93.25 40 LYS B CA 1
ATOM 1729 C C . LYS B 1 40 ? 13.703 -11.398 -12.086 1 93.25 40 LYS B C 1
ATOM 1731 O O . LYS B 1 40 ? 14.133 -10.266 -12.336 1 93.25 40 LYS B O 1
ATOM 1736 N N . LYS B 1 41 ? 13.414 -11.742 -10.891 1 94.62 41 LYS B N 1
ATOM 1737 C CA . LYS B 1 41 ? 13.578 -10.93 -9.688 1 94.62 41 LYS B CA 1
ATOM 1738 C C . LYS B 1 41 ? 12.633 -9.727 -9.711 1 94.62 41 LYS B C 1
ATOM 1740 O O . LYS B 1 41 ? 11.742 -9.617 -8.867 1 94.62 41 LYS B O 1
ATOM 1745 N N . ALA B 1 42 ? 12.812 -8.797 -10.781 1 96.81 42 ALA B N 1
ATOM 1746 C CA . ALA B 1 42 ? 12 -7.586 -10.859 1 96.81 42 ALA B CA 1
ATOM 1747 C C . ALA B 1 42 ? 12.008 -7.012 -12.273 1 96.81 42 ALA B C 1
ATOM 1749 O O . ALA B 1 42 ? 12.898 -7.324 -13.078 1 96.81 42 ALA B O 1
ATOM 1750 N N . THR B 1 43 ? 10.977 -6.211 -12.609 1 96.62 43 THR B N 1
ATOM 1751 C CA . THR B 1 43 ? 10.945 -5.387 -13.812 1 96.62 43 THR B CA 1
ATOM 1752 C C . THR B 1 43 ? 10.633 -3.934 -13.461 1 96.62 43 THR B C 1
ATOM 1754 O O . THR B 1 43 ? 10.07 -3.65 -12.406 1 96.62 43 THR B O 1
ATOM 1757 N N . LYS B 1 44 ? 11 -3.033 -14.367 1 96.06 44 LYS B N 1
ATOM 1758 C CA . LYS B 1 44 ? 10.734 -1.611 -14.18 1 96.06 44 LYS B CA 1
ATOM 1759 C C . LYS B 1 44 ? 9.234 -1.35 -14.062 1 96.06 44 LYS B C 1
ATOM 1761 O O . LYS B 1 44 ? 8.805 -0.531 -13.25 1 96.06 44 LYS B O 1
ATOM 1766 N N . GLU B 1 45 ? 8.438 -2.115 -14.758 1 95.62 45 GLU B N 1
ATOM 1767 C CA . GLU B 1 45 ? 7 -1.859 -14.867 1 95.62 45 GLU B CA 1
ATOM 1768 C C . GLU B 1 45 ? 6.242 -2.469 -13.688 1 95.62 45 GLU B C 1
ATOM 1770 O O . GLU B 1 45 ? 5.359 -1.827 -13.109 1 95.62 45 GLU B O 1
ATOM 1775 N N . LEU B 1 46 ? 6.629 -3.621 -13.242 1 95.94 46 LEU B N 1
ATOM 1776 C CA . LEU B 1 46 ? 5.781 -4.367 -12.32 1 95.94 46 LEU B CA 1
ATOM 1777 C C . LEU B 1 46 ? 6.398 -4.414 -10.93 1 95.94 46 LEU B C 1
ATOM 1779 O O . LEU B 1 46 ? 5.742 -4.809 -9.969 1 95.94 46 LEU B O 1
ATOM 1783 N N . GLY B 1 47 ? 7.656 -3.979 -10.828 1 96.69 47 GLY B N 1
ATOM 1784 C CA . GLY B 1 47 ? 8.336 -4.117 -9.547 1 96.69 47 GLY B CA 1
ATOM 1785 C C . GLY B 1 47 ? 8.875 -5.512 -9.305 1 96.69 47 GLY B C 1
ATOM 1786 O O . GLY B 1 47 ? 9.32 -6.184 -10.234 1 96.69 47 GLY B O 1
ATOM 1787 N N . TYR B 1 48 ? 8.938 -5.906 -8.094 1 97.56 48 TYR B N 1
ATOM 1788 C CA . TYR B 1 48 ? 9.531 -7.18 -7.703 1 97.56 48 TYR B CA 1
ATOM 1789 C C . TYR B 1 48 ? 8.531 -8.32 -7.855 1 97.56 48 TYR B C 1
ATOM 1791 O O . TYR B 1 48 ? 7.375 -8.195 -7.441 1 97.56 48 TYR B O 1
ATOM 1799 N N . PHE B 1 49 ? 9.008 -9.406 -8.414 1 96.94 49 PHE B N 1
ATOM 1800 C CA . PHE B 1 49 ? 8.234 -10.633 -8.508 1 96.94 49 PHE B CA 1
ATOM 1801 C C . PHE B 1 49 ? 8.312 -11.422 -7.203 1 96.94 49 PHE B C 1
ATOM 1803 O O . PHE B 1 49 ? 9.391 -11.859 -6.801 1 96.94 49 PHE B O 1
ATOM 1810 N N . LEU B 1 50 ? 7.176 -11.633 -6.59 1 95.5 50 LEU B N 1
ATOM 1811 C CA . LEU B 1 50 ? 7.223 -12.234 -5.262 1 95.5 50 LEU B CA 1
ATOM 1812 C C . LEU B 1 50 ? 6.805 -13.703 -5.316 1 95.5 50 LEU B C 1
ATOM 1814 O O . LEU B 1 50 ? 7.48 -14.57 -4.746 1 95.5 50 LEU B O 1
ATOM 1818 N N . ALA B 1 51 ? 5.645 -13.969 -6.008 1 94.19 51 ALA B N 1
ATOM 1819 C CA . ALA B 1 51 ? 5.137 -15.336 -5.996 1 94.19 51 ALA B CA 1
ATOM 1820 C C . ALA B 1 51 ? 4.176 -15.578 -7.16 1 94.19 51 ALA B C 1
ATOM 1822 O O . ALA B 1 51 ? 3.373 -14.703 -7.496 1 94.19 51 ALA B O 1
ATOM 1823 N N . VAL B 1 52 ? 4.258 -16.734 -7.703 1 95.25 52 VAL B N 1
ATOM 1824 C CA . VAL B 1 52 ? 3.217 -17.219 -8.609 1 95.25 52 VAL B CA 1
ATOM 1825 C C . VAL B 1 52 ? 2.047 -17.781 -7.801 1 95.25 52 VAL B C 1
ATOM 1827 O O . VAL B 1 52 ? 2.242 -18.578 -6.887 1 95.25 52 VAL B O 1
ATOM 1830 N N . THR B 1 53 ? 0.878 -17.375 -8.148 1 92.88 53 THR B N 1
ATOM 1831 C CA . THR B 1 53 ? -0.25 -17.797 -7.324 1 92.88 53 THR B CA 1
ATOM 1832 C C . THR B 1 53 ? -1.09 -18.844 -8.039 1 92.88 53 THR B C 1
ATOM 1834 O O . THR B 1 53 ? -1.647 -19.734 -7.395 1 92.88 53 THR B O 1
ATOM 1837 N N . THR B 1 54 ? -1.284 -18.703 -9.336 1 91.88 54 THR B N 1
ATOM 1838 C CA . THR B 1 54 ? -2.033 -19.703 -10.086 1 91.88 54 THR B CA 1
ATOM 1839 C C . THR B 1 54 ? -1.528 -19.781 -11.523 1 91.88 54 THR B C 1
ATOM 1841 O O . THR B 1 54 ? -1.045 -18.797 -12.078 1 91.88 54 THR B O 1
ATOM 1844 N N . LEU B 1 55 ? -1.548 -21.047 -12.047 1 93.69 55 LEU B N 1
ATOM 1845 C CA . LEU B 1 55 ? -1.351 -21.281 -13.469 1 93.69 55 LEU B CA 1
ATOM 1846 C C . LEU B 1 55 ? -2.688 -21.438 -14.188 1 93.69 55 LEU B C 1
ATOM 1848 O O . LEU B 1 55 ? -3.377 -22.438 -14.016 1 93.69 55 LEU B O 1
ATOM 1852 N N . ASP B 1 56 ? -2.994 -20.5 -14.992 1 93.88 56 ASP B N 1
ATOM 1853 C CA . ASP B 1 56 ? -4.348 -20.422 -15.539 1 93.88 56 ASP B CA 1
ATOM 1854 C C . ASP B 1 56 ? -4.469 -21.234 -16.828 1 93.88 56 ASP B C 1
ATOM 1856 O O . ASP B 1 56 ? -5.465 -21.922 -17.047 1 93.88 56 ASP B O 1
ATOM 1860 N N . LYS B 1 57 ? -3.457 -21.078 -17.656 1 96.44 57 LYS B N 1
ATOM 1861 C CA . LYS B 1 57 ? -3.525 -21.703 -18.969 1 96.44 57 LYS B CA 1
ATOM 1862 C C . LYS B 1 57 ? -2.152 -22.219 -19.406 1 96.44 57 LYS B C 1
ATOM 1864 O O . LYS B 1 57 ? -1.14 -21.547 -19.172 1 96.44 57 LYS B O 1
ATOM 1869 N N . ILE B 1 58 ? -2.211 -23.391 -19.969 1 96.12 58 ILE B N 1
ATOM 1870 C CA . ILE B 1 58 ? -1.052 -23.922 -20.672 1 96.12 58 ILE B CA 1
ATOM 1871 C C . ILE B 1 58 ? -1.401 -24.156 -22.141 1 96.12 58 ILE B C 1
ATOM 1873 O O . ILE B 1 58 ? -2.262 -24.969 -22.453 1 96.12 58 ILE B O 1
ATOM 1877 N N . GLY B 1 59 ? -0.777 -23.406 -22.938 1 95.88 59 GLY B N 1
ATOM 1878 C CA . GLY B 1 59 ? -1.022 -23.547 -24.359 1 95.88 59 GLY B CA 1
ATOM 1879 C C . GLY B 1 59 ? -0.321 -24.734 -24.969 1 95.88 59 GLY B C 1
ATOM 1880 O O . GLY B 1 59 ? 0.455 -25.422 -24.297 1 95.88 59 GLY B O 1
ATOM 1881 N N . GLU B 1 60 ? -0.602 -24.906 -26.281 1 94.31 60 GLU B N 1
ATOM 1882 C CA . GLU B 1 60 ? 0.008 -26.016 -27 1 94.31 60 GLU B CA 1
ATOM 1883 C C . GLU B 1 60 ? 1.508 -25.797 -27.188 1 94.31 60 GLU B C 1
ATOM 1885 O O . GLU B 1 60 ? 1.947 -24.703 -27.531 1 94.31 60 GLU B O 1
ATOM 1890 N N . GLY B 1 61 ? 2.172 -26.906 -26.891 1 93.75 61 GLY B N 1
ATOM 1891 C CA . GLY B 1 61 ? 3.615 -26.859 -27.062 1 93.75 61 GLY B CA 1
ATOM 1892 C C . GLY B 1 61 ? 4.039 -26.766 -28.516 1 93.75 61 GLY B C 1
ATOM 1893 O O . GLY B 1 61 ? 3.424 -27.391 -29.391 1 93.75 61 GLY B O 1
ATOM 1894 N N . LYS B 1 62 ? 5.109 -25.938 -28.734 1 94.5 62 LYS B N 1
ATOM 1895 C CA . LYS B 1 62 ? 5.723 -25.812 -30.047 1 94.5 62 LYS B CA 1
ATOM 1896 C C . LYS B 1 62 ? 7.176 -26.297 -30.016 1 94.5 62 LYS B C 1
ATOM 1898 O O . LYS B 1 62 ? 7.996 -25.75 -29.281 1 94.5 62 LYS B O 1
ATOM 1903 N N . VAL B 1 63 ? 7.5 -27.234 -30.875 1 93.69 63 VAL B N 1
ATOM 1904 C CA . VAL B 1 63 ? 8.852 -27.797 -30.906 1 93.69 63 VAL B CA 1
ATOM 1905 C C . VAL B 1 63 ? 9.789 -26.812 -31.609 1 93.69 63 VAL B C 1
ATOM 1907 O O . VAL B 1 63 ? 9.469 -26.297 -32.688 1 93.69 63 VAL B O 1
ATOM 1910 N N . ARG B 1 64 ? 10.852 -26.609 -30.891 1 93.12 64 ARG B N 1
ATOM 1911 C CA . ARG B 1 64 ? 11.914 -25.812 -31.5 1 93.12 64 ARG B CA 1
ATOM 1912 C C . ARG B 1 64 ? 12.844 -26.688 -32.344 1 93.12 64 ARG B C 1
ATOM 1914 O O . ARG B 1 64 ? 13.578 -27.516 -31.781 1 93.12 64 ARG B O 1
ATOM 1921 N N . GLN B 1 65 ? 12.914 -26.578 -33.594 1 90.12 65 GLN B N 1
ATOM 1922 C CA . GLN B 1 65 ? 13.539 -27.469 -34.562 1 90.12 65 GLN B CA 1
ATOM 1923 C C . GLN B 1 65 ? 15.039 -27.578 -34.312 1 90.12 65 GLN B C 1
ATOM 1925 O O . GLN B 1 65 ? 15.617 -28.656 -34.438 1 90.12 65 GLN B O 1
ATOM 1930 N N . HIS B 1 66 ? 15.656 -26.516 -33.938 1 89.75 66 HIS B N 1
ATOM 1931 C CA . HIS B 1 66 ? 17.109 -26.516 -33.844 1 89.75 66 HIS B CA 1
ATOM 1932 C C . HIS B 1 66 ? 17.578 -27.188 -32.531 1 89.75 66 HIS B C 1
ATOM 1934 O O . HIS B 1 66 ? 18.609 -27.875 -32.531 1 89.75 66 HIS B O 1
ATOM 1940 N N . THR B 1 67 ? 16.844 -27.203 -31.469 1 90.06 67 THR B N 1
ATOM 1941 C CA . THR B 1 67 ? 17.281 -27.703 -30.172 1 90.06 67 THR B CA 1
ATOM 1942 C C . THR B 1 67 ? 16.469 -28.906 -29.75 1 90.06 67 THR B C 1
ATOM 1944 O O . THR B 1 67 ? 16.906 -29.703 -28.906 1 90.06 67 THR B O 1
ATOM 1947 N N . GLY B 1 68 ? 15.336 -29.047 -30.312 1 91.19 68 GLY B N 1
ATOM 1948 C CA . GLY B 1 68 ? 14.414 -30.078 -29.891 1 91.19 68 GLY B CA 1
ATOM 1949 C C . GLY B 1 68 ? 13.633 -29.703 -28.641 1 91.19 68 GLY B C 1
ATOM 1950 O O . GLY B 1 68 ? 12.781 -30.469 -28.188 1 91.19 68 GLY B O 1
ATOM 1951 N N . ASP B 1 69 ? 13.93 -28.547 -28.109 1 94.06 69 ASP B N 1
ATOM 1952 C CA . ASP B 1 69 ? 13.172 -28.062 -26.953 1 94.06 69 ASP B CA 1
ATOM 1953 C C . ASP B 1 69 ? 11.734 -27.734 -27.344 1 94.06 69 ASP B C 1
ATOM 1955 O O . ASP B 1 69 ? 11.422 -27.578 -28.531 1 94.06 69 ASP B O 1
ATOM 1959 N N . VAL B 1 70 ? 10.898 -27.75 -26.328 1 95.5 70 VAL B N 1
ATOM 1960 C CA . VAL B 1 70 ? 9.492 -27.438 -26.594 1 95.5 70 VAL B CA 1
ATOM 1961 C C . VAL B 1 70 ? 9.102 -26.156 -25.859 1 95.5 70 VAL B C 1
ATOM 1963 O O . VAL B 1 70 ? 9.398 -26 -24.672 1 95.5 70 VAL B O 1
ATOM 1966 N N . LEU B 1 71 ? 8.469 -25.281 -26.594 1 96.88 71 LEU B N 1
ATOM 1967 C CA . LEU B 1 71 ? 7.973 -24.016 -26.047 1 96.88 71 LEU B CA 1
ATOM 1968 C C . LEU B 1 71 ? 6.496 -24.125 -25.672 1 96.88 71 LEU B C 1
ATOM 1970 O O . LEU B 1 71 ? 5.676 -24.516 -26.516 1 96.88 71 LEU B O 1
ATOM 1974 N N . PHE B 1 72 ? 6.141 -23.844 -24.453 1 97.12 72 PHE B N 1
ATOM 1975 C CA . PHE B 1 72 ? 4.758 -23.828 -23.984 1 97.12 72 PHE B CA 1
ATOM 1976 C C . PHE B 1 72 ? 4.324 -22.422 -23.594 1 97.12 72 PHE B C 1
ATOM 1978 O O . PHE B 1 72 ? 4.848 -21.859 -22.641 1 97.12 72 PHE B O 1
ATOM 1985 N N . PRO B 1 73 ? 3.391 -21.781 -24.234 1 98.19 73 PRO B N 1
ATOM 1986 C CA . PRO B 1 73 ? 2.793 -20.547 -23.719 1 98.19 73 PRO B CA 1
ATOM 1987 C C . PRO B 1 73 ? 1.941 -20.781 -22.469 1 98.19 73 PRO B C 1
ATOM 1989 O O . PRO B 1 73 ? 1.11 -21.688 -22.453 1 98.19 73 PRO B O 1
ATOM 1992 N N . VAL B 1 74 ? 2.215 -19.984 -21.484 1 98.31 74 VAL B N 1
ATOM 1993 C CA . VAL B 1 74 ? 1.438 -20.156 -20.266 1 98.31 74 VAL B CA 1
ATOM 1994 C C . VAL B 1 74 ? 0.878 -18.797 -19.828 1 98.31 74 VAL B C 1
ATOM 1996 O O . VAL B 1 74 ? 1.468 -17.766 -20.109 1 98.31 74 VAL B O 1
ATOM 1999 N N . VAL B 1 75 ? -0.287 -18.781 -19.188 1 98.19 75 VAL B N 1
ATOM 2000 C CA . VAL B 1 75 ? -0.895 -17.641 -18.5 1 98.19 75 VAL B CA 1
ATOM 2001 C C . VAL B 1 75 ? -1.025 -17.953 -17.016 1 98.19 75 VAL B C 1
ATOM 2003 O O . VAL B 1 75 ? -1.514 -19.016 -16.625 1 98.19 75 VAL B O 1
ATOM 2006 N N . PHE B 1 76 ? -0.528 -17.047 -16.25 1 97.19 76 PHE B N 1
ATOM 2007 C CA . PHE B 1 76 ? -0.521 -17.297 -14.805 1 97.19 76 PHE B CA 1
ATOM 2008 C C . PHE B 1 76 ? -0.711 -15.992 -14.031 1 97.19 76 PHE B C 1
ATOM 2010 O O . PHE B 1 76 ? -0.563 -14.898 -14.586 1 97.19 76 PHE B O 1
ATOM 2017 N N . ASN B 1 77 ? -1.069 -16.094 -12.766 1 95.88 77 ASN B N 1
ATOM 2018 C CA . ASN B 1 77 ? -1.165 -14.961 -11.852 1 95.88 77 ASN B CA 1
ATOM 2019 C C . ASN B 1 77 ? 0.002 -14.938 -10.867 1 95.88 77 ASN B C 1
ATOM 2021 O O . ASN B 1 77 ? 0.535 -15.984 -10.5 1 95.88 77 ASN B O 1
ATOM 2025 N N . ALA B 1 78 ? 0.311 -13.727 -10.531 1 96.75 78 ALA B N 1
ATOM 2026 C CA . ALA B 1 78 ? 1.399 -13.547 -9.578 1 96.75 78 ALA B CA 1
ATOM 2027 C C . ALA B 1 78 ? 1.161 -12.312 -8.703 1 96.75 78 ALA B C 1
ATOM 2029 O O . ALA B 1 78 ? 0.322 -11.469 -9.023 1 96.75 78 ALA B O 1
ATOM 2030 N N . VAL B 1 79 ? 1.894 -12.273 -7.598 1 95.62 79 VAL B N 1
ATOM 2031 C CA . VAL B 1 79 ? 1.935 -11.094 -6.734 1 95.62 79 VAL B CA 1
ATOM 2032 C C . VAL B 1 79 ? 3.248 -10.344 -6.945 1 95.62 79 VAL B C 1
ATOM 2034 O O . VAL B 1 79 ? 4.32 -10.953 -6.984 1 95.62 79 VAL B O 1
ATOM 2037 N N . THR B 1 80 ? 3.137 -9.109 -7.121 1 96.88 80 THR B N 1
ATOM 2038 C CA . THR B 1 80 ? 4.309 -8.25 -7.242 1 96.88 80 THR B CA 1
ATOM 2039 C C . THR B 1 80 ? 4.289 -7.148 -6.188 1 96.88 80 THR B C 1
ATOM 2041 O O . THR B 1 80 ? 3.271 -6.941 -5.516 1 96.88 80 THR B O 1
ATOM 2044 N N . PHE B 1 81 ? 5.426 -6.594 -5.961 1 96.75 81 PHE B N 1
ATOM 2045 C CA . PHE B 1 81 ? 5.574 -5.445 -5.074 1 96.75 81 PHE B CA 1
ATOM 2046 C C . PHE B 1 81 ? 6.199 -4.27 -5.816 1 96.75 81 PHE B C 1
ATOM 2048 O O . PHE B 1 81 ? 7.25 -4.414 -6.445 1 96.75 81 PHE B O 1
ATOM 2055 N N . LYS B 1 82 ? 5.516 -3.117 -5.68 1 94.25 82 LYS B N 1
ATOM 2056 C CA . LYS B 1 82 ? 6.047 -1.908 -6.301 1 94.25 82 LYS B CA 1
ATOM 2057 C C . LYS B 1 82 ? 5.836 -0.691 -5.402 1 94.25 82 LYS B C 1
ATOM 2059 O O . LYS B 1 82 ? 4.742 -0.49 -4.867 1 94.25 82 LYS B O 1
ATOM 2064 N N . MET B 1 83 ? 6.891 0.093 -5.27 1 93.62 83 MET B N 1
ATOM 2065 C CA . MET B 1 83 ? 6.82 1.325 -4.488 1 93.62 83 MET B CA 1
ATOM 2066 C C . MET B 1 83 ? 6.453 2.51 -5.379 1 93.62 83 MET B C 1
ATOM 2068 O O . MET B 1 83 ? 6.926 2.611 -6.512 1 93.62 83 MET B O 1
ATOM 2072 N N . PHE B 1 84 ? 5.754 3.406 -4.773 1 92.88 84 PHE B N 1
ATOM 2073 C CA . PHE B 1 84 ? 5.355 4.602 -5.504 1 92.88 84 PHE B CA 1
ATOM 2074 C C . PHE B 1 84 ? 5.777 5.863 -4.754 1 92.88 84 PHE B C 1
ATOM 2076 O O . PHE B 1 84 ? 5.758 5.891 -3.523 1 92.88 84 PHE B O 1
ATOM 2083 N N . LYS B 1 85 ? 6.082 6.855 -5.547 1 94.5 85 LYS B N 1
ATOM 2084 C CA . LYS B 1 85 ? 6.375 8.156 -4.961 1 94.5 85 LYS B CA 1
ATOM 2085 C C . LYS B 1 85 ? 5.223 8.633 -4.078 1 94.5 85 LYS B C 1
ATOM 2087 O O . LYS B 1 85 ? 4.059 8.531 -4.461 1 94.5 85 LYS B O 1
ATOM 2092 N N . GLY B 1 86 ? 5.555 9.094 -2.889 1 94.56 86 GLY B N 1
ATOM 2093 C CA . GLY B 1 86 ? 4.566 9.633 -1.972 1 94.56 86 GLY B CA 1
ATOM 2094 C C . GLY B 1 86 ? 3.953 8.586 -1.064 1 94.56 86 GLY B C 1
ATOM 2095 O O . GLY B 1 86 ? 3.188 8.914 -0.156 1 94.56 86 GLY B O 1
ATOM 2096 N N . GLU B 1 87 ? 4.27 7.336 -1.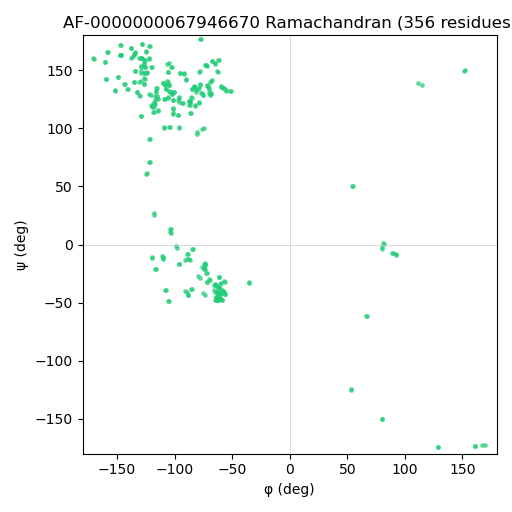313 1 95.44 87 GLU B N 1
ATOM 2097 C CA . GLU B 1 87 ? 3.727 6.27 -0.477 1 95.44 87 GLU B CA 1
ATOM 2098 C C . GLU B 1 87 ? 4.363 6.277 0.911 1 95.44 87 GLU B C 1
ATOM 2100 O O . GLU B 1 87 ? 5.57 6.48 1.044 1 95.44 87 GLU B O 1
ATOM 2105 N N . VAL B 1 88 ? 3.541 6.113 1.866 1 95.44 88 VAL B N 1
ATOM 2106 C CA . VAL B 1 88 ? 4.023 5.949 3.234 1 95.44 88 VAL B CA 1
ATOM 2107 C C . VAL B 1 88 ? 4.184 4.465 3.553 1 95.44 88 VAL B C 1
ATOM 2109 O O . VAL B 1 88 ? 3.236 3.688 3.412 1 95.44 88 VAL B O 1
ATOM 2112 N N . LEU B 1 89 ? 5.379 4.074 3.922 1 96.12 89 LEU B N 1
ATOM 2113 C CA . LEU B 1 89 ? 5.703 2.672 4.168 1 96.12 89 LEU B CA 1
ATOM 2114 C C . LEU B 1 89 ? 6.516 2.52 5.453 1 96.12 89 LEU B C 1
ATOM 2116 O O . LEU B 1 89 ? 7.023 3.506 5.988 1 96.12 89 LEU B O 1
ATOM 2120 N N . GLU B 1 90 ? 6.57 1.313 5.941 1 95.88 90 GLU B N 1
ATOM 2121 C CA . GLU B 1 90 ? 7.414 0.972 7.078 1 95.88 90 GLU B CA 1
ATOM 2122 C C . GLU B 1 90 ? 8.609 0.12 6.648 1 95.88 90 GLU B C 1
ATOM 2124 O O . GLU B 1 90 ? 8.461 -0.78 5.816 1 95.88 90 GLU B O 1
ATOM 2129 N N . GLY B 1 91 ? 9.734 0.458 7.199 1 97.12 91 GLY B N 1
ATOM 2130 C CA . GLY B 1 91 ? 10.953 -0.295 6.934 1 97.12 91 GLY B CA 1
ATOM 2131 C C . GLY B 1 91 ? 11.789 -0.534 8.18 1 97.12 91 GLY B C 1
ATOM 2132 O O . GLY B 1 91 ? 11.5 0.02 9.242 1 97.12 91 GLY B O 1
ATOM 2133 N N . THR B 1 92 ? 12.773 -1.403 8.008 1 98.19 92 THR B N 1
ATOM 2134 C CA . THR B 1 92 ? 13.688 -1.727 9.102 1 98.19 92 THR B CA 1
ATOM 2135 C C . THR B 1 92 ? 15.109 -1.286 8.773 1 98.19 92 THR B C 1
ATOM 2137 O O . THR B 1 92 ? 15.617 -1.584 7.691 1 98.19 92 THR B O 1
ATOM 2140 N N . VAL B 1 93 ? 15.719 -0.667 9.727 1 98.38 93 VAL B N 1
ATOM 2141 C CA . VAL B 1 93 ? 17.078 -0.177 9.539 1 98.38 93 VAL B CA 1
ATOM 2142 C C . VAL B 1 93 ? 18.062 -1.347 9.594 1 98.38 93 VAL B C 1
ATOM 2144 O O . VAL B 1 93 ? 18.031 -2.152 10.523 1 98.38 93 VAL B O 1
ATOM 2147 N N . HIS B 1 94 ? 18.953 -1.479 8.586 1 98.06 94 HIS B N 1
ATOM 2148 C CA . HIS B 1 94 ? 19.938 -2.561 8.664 1 98.06 94 HIS B CA 1
ATOM 2149 C C . HIS B 1 94 ? 21.359 -2.018 8.672 1 98.06 94 HIS B C 1
ATOM 2151 O O . HIS B 1 94 ? 22.297 -2.746 8.984 1 98.06 94 HIS B O 1
ATOM 2157 N N . LYS B 1 95 ? 21.578 -0.676 8.383 1 97.94 95 LYS B N 1
ATOM 2158 C CA . LYS B 1 95 ? 22.891 -0.048 8.406 1 97.94 95 LYS B CA 1
ATOM 2159 C C . LYS B 1 95 ? 22.797 1.439 8.727 1 97.94 95 LYS B C 1
ATOM 2161 O O . LYS B 1 95 ? 21.953 2.143 8.172 1 97.94 95 LYS B O 1
ATOM 2166 N N . VAL B 1 96 ? 23.609 1.866 9.641 1 98.31 96 VAL B N 1
ATOM 2167 C CA . VAL B 1 96 ? 23.656 3.273 10.023 1 98.31 96 VAL B CA 1
ATOM 2168 C C . VAL B 1 96 ? 25.031 3.861 9.703 1 98.31 96 VAL B C 1
ATOM 2170 O O . VAL B 1 96 ? 26.047 3.332 10.141 1 98.31 96 VAL B O 1
ATOM 2173 N N . LEU B 1 97 ? 25 4.855 8.898 1 97.62 97 LEU B N 1
ATOM 2174 C CA . LEU B 1 97 ? 26.203 5.641 8.594 1 97.62 97 LEU B CA 1
ATOM 2175 C C . LEU B 1 97 ? 25.984 7.109 8.938 1 97.62 97 LEU B C 1
ATOM 2177 O O . LEU B 1 97 ? 24.859 7.535 9.195 1 97.62 97 LEU B O 1
ATOM 2181 N N . LYS B 1 98 ? 27.031 7.848 8.875 1 96.94 98 LYS B N 1
ATOM 2182 C CA . LYS B 1 98 ? 26.953 9.258 9.25 1 96.94 98 LYS B CA 1
ATOM 2183 C C . LYS B 1 98 ? 26.047 10.031 8.297 1 96.94 98 LYS B C 1
ATOM 2185 O O . LYS B 1 98 ? 25.328 10.938 8.719 1 96.94 98 LYS B O 1
ATOM 2190 N N . HIS B 1 99 ? 26.062 9.656 7.074 1 97.81 99 HIS B N 1
ATOM 2191 C CA . HIS B 1 99 ? 25.344 10.43 6.07 1 97.81 99 HIS B CA 1
ATOM 2192 C C . HIS B 1 99 ? 23.891 9.961 5.945 1 97.81 99 HIS B C 1
ATOM 2194 O O . HIS B 1 99 ? 23.109 10.555 5.203 1 97.81 99 HIS B O 1
ATOM 2200 N N . GLY B 1 100 ? 23.562 8.859 6.605 1 97.88 100 GLY B N 1
ATOM 2201 C CA . GLY B 1 100 ? 22.203 8.383 6.562 1 97.88 100 GLY B CA 1
ATOM 2202 C C . GLY B 1 100 ? 22.062 6.922 6.949 1 97.88 100 GLY B C 1
ATOM 2203 O O . GLY B 1 100 ? 23.016 6.312 7.434 1 97.88 100 GLY B O 1
ATOM 2204 N N . VAL B 1 101 ? 20.859 6.453 6.773 1 98 101 VAL B N 1
ATOM 2205 C CA . VAL B 1 101 ? 20.578 5.078 7.18 1 98 101 VAL B CA 1
ATOM 2206 C C . VAL B 1 101 ? 20.031 4.293 5.988 1 98 101 VAL B C 1
ATOM 2208 O O . VAL B 1 101 ? 19.359 4.852 5.121 1 98 101 VAL B O 1
ATOM 2211 N N . PHE B 1 102 ? 20.344 3.018 5.977 1 98.5 102 PHE B N 1
ATOM 2212 C CA . PHE B 1 102 ? 19.828 2.102 4.973 1 98.5 102 PHE B CA 1
ATOM 2213 C C . PHE B 1 102 ? 18.781 1.175 5.582 1 98.5 102 PHE B C 1
ATOM 2215 O O . PHE B 1 102 ? 18.984 0.638 6.676 1 98.5 102 PHE B O 1
ATOM 2222 N N . MET B 1 103 ? 17.75 1.087 4.855 1 98.12 103 MET B N 1
ATOM 2223 C CA . MET B 1 103 ? 16.625 0.32 5.359 1 98.12 103 MET B CA 1
ATOM 2224 C C . MET B 1 103 ? 16.188 -0.744 4.352 1 98.12 103 MET B C 1
ATOM 2226 O O . MET B 1 103 ? 16.438 -0.607 3.154 1 98.12 103 MET B O 1
ATOM 2230 N N . ARG B 1 104 ? 15.539 -1.773 4.906 1 97.62 104 ARG B N 1
ATOM 2231 C CA . ARG B 1 104 ? 14.82 -2.752 4.098 1 97.62 104 ARG B CA 1
ATOM 2232 C C . ARG B 1 104 ? 13.32 -2.5 4.141 1 97.62 104 ARG B C 1
ATOM 2234 O O . ARG B 1 104 ? 12.742 -2.324 5.215 1 97.62 104 ARG B O 1
ATOM 2241 N N . ILE B 1 105 ? 12.688 -2.436 2.992 1 96.31 105 ILE B N 1
ATOM 2242 C CA . ILE B 1 105 ? 11.242 -2.287 2.867 1 96.31 105 ILE B CA 1
ATOM 2243 C C . ILE B 1 105 ? 10.695 -3.355 1.924 1 96.31 105 ILE B C 1
ATOM 2245 O O . ILE B 1 105 ? 10.867 -3.264 0.706 1 96.31 105 ILE B O 1
ATOM 2249 N N . GLY B 1 106 ? 9.969 -4.281 2.506 1 91.94 106 GLY B N 1
ATOM 2250 C CA . GLY B 1 106 ? 9.594 -5.418 1.68 1 91.94 106 GLY B CA 1
ATOM 2251 C C . GLY B 1 106 ? 10.781 -6.082 1.01 1 91.94 106 GLY B C 1
ATOM 2252 O O . GLY B 1 106 ? 11.742 -6.465 1.68 1 91.94 106 GLY B O 1
ATOM 2253 N N . PRO B 1 107 ? 10.703 -6.18 -0.337 1 94.44 107 PRO B N 1
ATOM 2254 C CA . PRO B 1 107 ? 11.805 -6.797 -1.082 1 94.44 107 PRO B CA 1
ATOM 2255 C C . PRO B 1 107 ? 12.93 -5.809 -1.395 1 94.44 107 PRO B C 1
ATOM 2257 O O . PRO B 1 107 ? 13.977 -6.203 -1.915 1 94.44 107 PRO B O 1
ATOM 2260 N N . ILE B 1 108 ? 12.734 -4.617 -1.043 1 94.94 108 ILE B N 1
ATOM 2261 C CA . ILE B 1 108 ? 13.742 -3.602 -1.338 1 94.94 108 ILE B CA 1
ATOM 2262 C C . ILE B 1 108 ? 14.789 -3.572 -0.224 1 94.94 108 ILE B C 1
ATOM 2264 O O . ILE B 1 108 ? 14.461 -3.273 0.929 1 94.94 108 ILE B O 1
ATOM 2268 N N . GLU B 1 109 ? 15.992 -3.773 -0.607 1 92.81 109 GLU B N 1
ATOM 2269 C CA . GLU B 1 109 ? 17.062 -3.857 0.375 1 92.81 109 GLU B CA 1
ATOM 2270 C C . GLU B 1 109 ? 17.766 -2.512 0.541 1 92.81 109 GLU B C 1
ATOM 2272 O O . GLU B 1 109 ? 18.453 -2.281 1.541 1 92.81 109 GLU B O 1
ATOM 2277 N N . ASN B 1 110 ? 17.547 -1.633 -0.443 1 92.69 110 ASN B N 1
ATOM 2278 C CA . ASN B 1 110 ? 18.344 -0.408 -0.44 1 92.69 110 ASN B CA 1
ATOM 2279 C C . ASN B 1 110 ? 17.453 0.833 -0.446 1 92.69 110 ASN B C 1
ATOM 2281 O O . ASN B 1 110 ? 17.547 1.656 -1.359 1 92.69 110 ASN B O 1
ATOM 2285 N N . ALA B 1 111 ? 16.688 1.011 0.484 1 97.88 111 ALA B N 1
ATOM 2286 C CA . ALA B 1 111 ? 16.031 2.281 0.744 1 97.88 111 ALA B CA 1
ATOM 2287 C C . ALA B 1 111 ? 16.891 3.193 1.605 1 97.88 111 ALA B C 1
ATOM 2289 O O . ALA B 1 111 ? 17.312 2.812 2.703 1 97.88 111 ALA B O 1
ATOM 2290 N N . TYR B 1 112 ? 17.141 4.324 1.095 1 98.62 112 TYR B N 1
ATOM 2291 C CA . TYR B 1 112 ? 18.094 5.23 1.727 1 98.62 112 TYR B CA 1
ATOM 2292 C C . TYR B 1 112 ? 17.391 6.422 2.355 1 98.62 112 TYR B C 1
ATOM 2294 O O . TYR B 1 112 ? 16.609 7.109 1.69 1 98.62 112 TYR B O 1
ATOM 2302 N N . LEU B 1 113 ? 17.594 6.668 3.578 1 98.44 113 LEU B N 1
ATOM 2303 C CA . LEU B 1 113 ? 17.172 7.844 4.332 1 98.44 113 LEU B CA 1
ATOM 2304 C C . LEU B 1 113 ? 18.359 8.727 4.676 1 98.44 113 LEU B C 1
ATOM 2306 O O . LEU B 1 113 ? 19.109 8.438 5.617 1 98.44 113 LEU B O 1
ATOM 2310 N N . SER B 1 114 ? 18.5 9.703 3.961 1 97.75 114 SER B N 1
ATOM 2311 C CA . SER B 1 114 ? 19.656 10.578 4.148 1 97.75 114 SER B CA 1
ATOM 2312 C C . SER B 1 114 ? 19.516 11.406 5.422 1 97.75 114 SER B C 1
ATOM 2314 O O . SER B 1 114 ? 18.406 11.703 5.859 1 97.75 114 SER B O 1
ATOM 2316 N N . SER B 1 115 ? 20.625 11.781 5.926 1 96.69 115 SER B N 1
ATOM 2317 C CA . SER B 1 115 ? 20.641 12.633 7.109 1 96.69 115 SER B CA 1
ATOM 2318 C C . SER B 1 115 ? 19.953 13.961 6.836 1 96.69 115 SER B C 1
ATOM 2320 O O . SER B 1 115 ? 19.359 14.57 7.738 1 96.69 115 SER B O 1
ATOM 2322 N N . SER B 1 116 ? 19.953 14.422 5.641 1 96.12 116 SER B N 1
ATOM 2323 C CA . SER B 1 116 ? 19.328 15.688 5.266 1 96.12 116 SER B CA 1
ATOM 2324 C C . SER B 1 116 ? 17.812 15.57 5.242 1 96.12 116 SER B C 1
ATOM 2326 O O . SER B 1 116 ? 17.094 16.578 5.258 1 96.12 116 SER B O 1
ATOM 2328 N N . LYS B 1 117 ? 17.312 14.328 5.191 1 95.94 117 LYS B N 1
ATOM 2329 C CA . LYS B 1 117 ? 15.875 14.109 5.113 1 95.94 117 LYS B CA 1
ATOM 2330 C C . LYS B 1 117 ? 15.312 13.664 6.461 1 95.94 117 LYS B C 1
ATOM 2332 O O . LYS B 1 117 ? 14.203 13.133 6.535 1 95.94 117 LYS B O 1
ATOM 2337 N N . MET B 1 118 ? 16.094 13.805 7.5 1 93.25 118 MET B N 1
ATOM 2338 C CA . MET B 1 118 ? 15.648 13.547 8.867 1 93.25 118 MET B CA 1
ATOM 2339 C C . MET B 1 118 ? 15.797 14.789 9.734 1 93.25 118 MET B C 1
ATOM 2341 O O . MET B 1 118 ? 16.625 14.812 10.656 1 93.25 118 MET B O 1
ATOM 2345 N N . PRO B 1 119 ? 14.945 15.711 9.43 1 90.56 119 PRO B N 1
ATOM 2346 C CA . PRO B 1 119 ? 15.094 16.953 10.203 1 90.56 119 PRO B CA 1
ATOM 2347 C C . PRO B 1 119 ? 14.977 16.719 11.711 1 90.56 119 PRO B C 1
ATOM 2349 O O . PRO B 1 119 ? 14.094 15.984 12.156 1 90.56 119 PRO B O 1
ATOM 2352 N N . GLY B 1 120 ? 15.93 17.359 12.453 1 91.5 120 GLY B N 1
ATOM 2353 C CA . GLY B 1 120 ? 15.891 17.297 13.906 1 91.5 120 GLY B CA 1
ATOM 2354 C C . GLY B 1 120 ? 16.703 16.156 14.484 1 91.5 120 GLY B C 1
ATOM 2355 O O . GLY B 1 120 ? 16.844 16.047 15.703 1 91.5 120 GLY B O 1
ATOM 2356 N N . TYR B 1 121 ? 17.172 15.297 13.633 1 95.31 121 TYR B N 1
ATOM 2357 C CA . TYR B 1 121 ? 17.969 14.172 14.109 1 95.31 121 TYR B CA 1
ATOM 2358 C C . TYR B 1 121 ? 19.453 14.492 14.031 1 95.31 121 TYR B C 1
ATOM 2360 O O . TYR B 1 121 ? 19.906 15.172 13.102 1 95.31 121 TYR B O 1
ATOM 2368 N N . GLU B 1 122 ? 20.188 13.938 14.953 1 96.69 122 GLU B N 1
ATOM 2369 C CA . GLU B 1 122 ? 21.641 14.055 14.992 1 96.69 122 GLU B CA 1
ATOM 2370 C C . GLU B 1 122 ? 22.312 12.688 15.047 1 96.69 122 GLU B C 1
ATOM 2372 O O . GLU B 1 122 ? 21.844 11.789 15.75 1 96.69 122 GLU B O 1
ATOM 2377 N N . TYR B 1 123 ? 23.438 12.641 14.336 1 97.62 123 TYR B N 1
ATOM 2378 C CA . TYR B 1 123 ? 24.188 11.398 14.312 1 97.62 123 TYR B CA 1
ATOM 2379 C C . TYR B 1 123 ? 25.016 11.234 15.578 1 97.62 123 TYR B C 1
ATOM 2381 O O . TYR B 1 123 ? 25.672 12.18 16.031 1 97.62 123 TYR B O 1
ATOM 2389 N N . VAL B 1 124 ? 24.984 10.047 16.188 1 96.75 124 VAL B N 1
ATOM 2390 C CA . VAL B 1 124 ? 25.797 9.719 17.344 1 96.75 124 VAL B CA 1
ATOM 2391 C C . VAL B 1 124 ? 26.75 8.57 17.016 1 96.75 124 VAL B C 1
ATOM 2393 O O . VAL B 1 124 ? 26.312 7.465 16.688 1 96.75 124 VAL B O 1
ATOM 2396 N N . LEU B 1 125 ? 27.938 8.9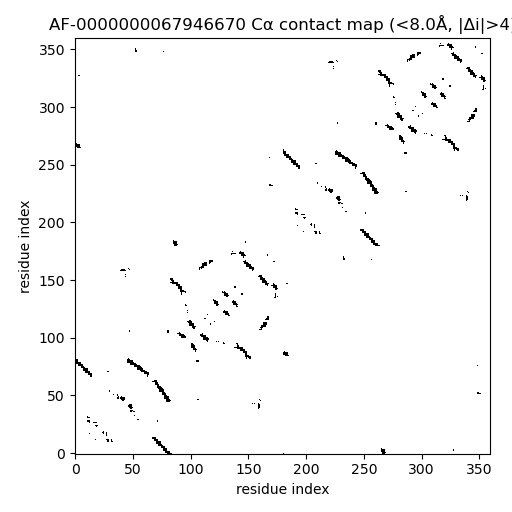06 17.125 1 93.88 125 LEU B N 1
ATOM 2397 C CA . LEU B 1 125 ? 28.969 7.922 16.844 1 93.88 125 LEU B CA 1
ATOM 2398 C C . LEU B 1 125 ? 29.141 6.961 18.016 1 93.88 125 LEU B C 1
ATOM 2400 O O . LEU B 1 125 ? 28.938 7.344 19.172 1 93.88 125 LEU B O 1
ATOM 2404 N N . GLY B 1 126 ? 29.531 5.711 17.719 1 92.5 126 GLY B N 1
ATOM 2405 C CA . GLY B 1 126 ? 29.797 4.676 18.703 1 92.5 126 GLY B CA 1
ATOM 2406 C C . GLY B 1 126 ? 29.922 3.293 18.094 1 92.5 126 GLY B C 1
ATOM 2407 O O . GLY B 1 126 ? 30.047 3.152 16.875 1 92.5 126 GLY B O 1
ATOM 2408 N N . GLU B 1 127 ? 30.016 2.299 19.031 1 93.56 127 GLU B N 1
ATOM 2409 C CA . GLU B 1 127 ? 30.062 0.915 18.562 1 93.56 127 GLU B CA 1
ATOM 2410 C C . GLU B 1 127 ? 28.844 0.569 17.734 1 93.56 127 GLU B C 1
ATOM 2412 O O . GLU B 1 127 ? 28.938 -0.124 16.719 1 93.56 127 GLU B O 1
ATOM 2417 N N . ASN B 1 128 ? 27.688 1.143 18.281 1 96.38 128 ASN B N 1
ATOM 2418 C CA . ASN B 1 128 ? 26.422 1.033 17.562 1 96.38 128 ASN B CA 1
ATOM 2419 C C . ASN B 1 128 ? 25.828 2.406 17.266 1 96.38 128 ASN B C 1
ATOM 2421 O O . ASN B 1 128 ? 25.047 2.934 18.047 1 96.38 128 ASN B O 1
ATOM 2425 N N . PRO B 1 129 ? 26.188 2.934 16.109 1 97.5 129 PRO B N 1
ATOM 2426 C CA . PRO B 1 129 ? 25.766 4.297 15.781 1 97.5 129 PRO B CA 1
ATOM 2427 C C . PRO B 1 129 ? 24.25 4.418 15.633 1 97.5 129 PRO B C 1
ATOM 2429 O O . PRO B 1 129 ? 23.562 3.43 15.352 1 97.5 129 PRO B O 1
ATOM 2432 N N . TYR B 1 130 ? 23.766 5.59 15.812 1 97.62 130 TYR B N 1
ATOM 2433 C CA . TYR B 1 130 ? 22.328 5.867 15.672 1 97.62 130 TYR B CA 1
ATOM 2434 C C . TYR B 1 130 ? 22.094 7.352 15.422 1 97.62 130 TYR B C 1
ATOM 2436 O O . TYR B 1 130 ? 23 8.164 15.539 1 97.62 130 TYR B O 1
ATOM 2444 N N . PHE B 1 131 ? 20.906 7.645 15 1 97.94 131 PHE B N 1
ATOM 2445 C CA . PHE B 1 131 ? 20.406 9.016 14.938 1 97.94 131 PHE B CA 1
ATOM 2446 C C . PHE B 1 131 ? 19.422 9.289 16.062 1 97.94 131 PHE B C 1
ATOM 2448 O O . PHE B 1 131 ? 18.562 8.453 16.359 1 97.94 131 PHE B O 1
ATOM 2455 N N . MET B 1 132 ? 19.547 10.461 16.672 1 95.38 132 MET B N 1
ATOM 2456 C CA . MET B 1 132 ? 18.703 10.766 17.812 1 95.38 132 MET B CA 1
ATOM 2457 C C . MET B 1 132 ? 18.047 12.133 17.656 1 95.38 132 MET B C 1
ATOM 2459 O O . MET B 1 132 ? 18.594 13.016 17.016 1 95.38 132 MET B O 1
ATOM 2463 N N . ASN B 1 133 ? 16.891 12.102 18.047 1 91.12 133 ASN B N 1
ATOM 2464 C CA . ASN B 1 133 ? 16.062 13.305 18.172 1 91.12 133 ASN B CA 1
ATOM 2465 C C . ASN B 1 133 ? 15.594 13.516 19.609 1 91.12 133 ASN B C 1
ATOM 2467 O O . ASN B 1 133 ? 15.477 12.555 20.375 1 91.12 133 ASN B O 1
ATOM 2471 N N . GLN B 1 134 ? 15.297 14.758 20.109 1 87.38 134 GLN B N 1
ATOM 2472 C CA . GLN B 1 134 ? 14.883 15.047 21.469 1 87.38 134 GLN B CA 1
ATOM 2473 C C . GLN B 1 134 ? 13.453 14.57 21.734 1 87.38 134 GLN B C 1
ATOM 2475 O O . GLN B 1 134 ? 13.078 14.32 22.875 1 87.38 134 GLN B O 1
ATOM 2480 N N . LYS B 1 135 ? 12.648 14.453 20.75 1 84.44 135 LYS B N 1
ATOM 2481 C CA . LYS B 1 135 ? 11.211 14.227 20.922 1 84.44 135 LYS B CA 1
ATOM 2482 C C . LYS B 1 135 ? 10.82 12.82 20.484 1 84.44 135 LYS B C 1
ATOM 2484 O O . LYS B 1 135 ? 9.734 12.344 20.812 1 84.44 135 LYS B O 1
ATOM 2489 N N . MET B 1 136 ? 11.781 12.148 19.812 1 85.06 136 MET B N 1
ATOM 2490 C CA . MET B 1 136 ? 11.422 10.859 19.234 1 85.06 136 MET B CA 1
ATOM 2491 C C . MET B 1 136 ? 12.438 9.789 19.594 1 85.06 136 MET B C 1
ATOM 2493 O O . MET B 1 136 ? 13.586 10.102 19.922 1 85.06 136 MET B O 1
ATOM 2497 N N . PRO B 1 137 ? 11.984 8.57 19.469 1 90 137 PRO B N 1
ATOM 2498 C CA . PRO B 1 137 ? 12.945 7.484 19.672 1 90 137 PRO B CA 1
ATOM 2499 C C . PRO B 1 137 ? 14.094 7.52 18.656 1 90 137 PRO B C 1
ATOM 2501 O O . PRO B 1 137 ? 13.953 8.086 17.578 1 90 137 PRO B O 1
ATOM 2504 N N . LYS B 1 138 ? 15.133 6.895 19.031 1 95.19 138 LYS B N 1
ATOM 2505 C CA . LYS B 1 138 ? 16.312 6.898 18.188 1 95.19 138 LYS B CA 1
ATOM 2506 C C . LYS B 1 138 ? 16.125 6.008 16.953 1 95.19 138 LYS B C 1
ATOM 2508 O O . LYS B 1 138 ? 15.328 5.066 16.984 1 95.19 138 LYS B O 1
ATOM 2513 N N . ILE B 1 139 ? 16.797 6.285 15.977 1 97.31 139 ILE B N 1
ATOM 2514 C CA . ILE B 1 139 ? 16.859 5.473 14.766 1 97.31 139 ILE B CA 1
ATOM 2515 C C . ILE B 1 139 ? 18.188 4.707 14.719 1 97.31 139 ILE B C 1
ATOM 2517 O O . ILE B 1 139 ? 19.234 5.281 14.414 1 97.31 139 ILE B O 1
ATOM 2521 N N . ALA B 1 140 ? 18.109 3.443 15.078 1 97.62 140 ALA B N 1
ATOM 2522 C CA . ALA B 1 140 ? 19.266 2.549 15.141 1 97.62 140 ALA B CA 1
ATOM 2523 C C . ALA B 1 140 ? 19 1.268 14.352 1 97.62 140 ALA B C 1
ATOM 2525 O O . ALA B 1 140 ? 17.891 1.049 13.859 1 97.62 140 ALA B O 1
ATOM 2526 N N . LYS B 1 141 ? 20.062 0.491 14.242 1 97.31 141 LYS B N 1
ATOM 2527 C CA . LYS B 1 141 ? 19.922 -0.792 13.562 1 97.31 141 LYS B CA 1
ATOM 2528 C C . LYS B 1 141 ? 18.75 -1.593 14.133 1 97.31 141 LYS B C 1
ATOM 2530 O O . LYS B 1 141 ? 18.562 -1.633 15.344 1 97.31 141 LYS B O 1
ATOM 2535 N N . ASP B 1 142 ? 17.953 -2.104 13.281 1 97.25 142 ASP B N 1
ATOM 2536 C CA . ASP B 1 142 ? 16.859 -3.031 13.57 1 97.25 142 ASP B CA 1
ATOM 2537 C C . ASP B 1 142 ? 15.617 -2.289 14.062 1 97.25 142 ASP B C 1
ATOM 2539 O O . ASP B 1 142 ? 14.617 -2.91 14.414 1 97.25 142 ASP B O 1
ATOM 2543 N N . VAL B 1 143 ? 15.68 -0.976 14.141 1 96.75 143 VAL B N 1
ATOM 2544 C CA . VAL B 1 143 ? 14.5 -0.179 14.484 1 96.75 143 VAL B CA 1
ATOM 2545 C C . VAL B 1 143 ? 13.594 -0.052 13.266 1 96.75 143 VAL B C 1
ATOM 2547 O O . VAL B 1 143 ? 14.07 0.146 12.141 1 96.75 143 VAL B O 1
ATOM 2550 N N . LYS B 1 144 ? 12.289 -0.174 13.469 1 97.69 144 LYS B N 1
ATOM 2551 C CA . LYS B 1 144 ? 11.297 0.07 12.422 1 97.69 144 LYS B CA 1
ATOM 2552 C C . LYS B 1 144 ? 10.977 1.557 12.305 1 97.69 144 LYS B C 1
ATOM 2554 O O . LYS B 1 144 ? 10.82 2.246 13.312 1 97.69 144 LYS B O 1
ATOM 2559 N N . VAL B 1 145 ? 10.922 2.051 11.109 1 97.44 145 VAL B N 1
ATOM 2560 C CA . VAL B 1 145 ? 10.688 3.467 10.844 1 97.44 145 VAL B CA 1
ATOM 2561 C C . VAL B 1 145 ? 9.617 3.621 9.766 1 97.44 145 VAL B C 1
ATOM 2563 O O . VAL B 1 145 ? 9.641 2.922 8.758 1 97.44 145 VAL B O 1
ATOM 2566 N N . ARG B 1 146 ? 8.664 4.461 10.039 1 96.75 146 ARG B N 1
ATOM 2567 C CA . ARG B 1 146 ? 7.707 4.863 9.008 1 96.75 146 ARG B CA 1
ATOM 2568 C C . ARG B 1 146 ? 8.25 6.023 8.18 1 96.75 146 ARG B C 1
ATOM 2570 O O . ARG B 1 146 ? 8.664 7.047 8.727 1 96.75 146 ARG B O 1
ATOM 2577 N N . VAL B 1 147 ? 8.266 5.84 6.867 1 97.31 147 VAL B N 1
ATOM 2578 C CA . VAL B 1 147 ? 8.883 6.824 5.988 1 97.31 147 VAL B CA 1
ATOM 2579 C C . VAL B 1 147 ? 7.969 7.105 4.797 1 97.31 147 VAL B C 1
ATOM 2581 O O . VAL B 1 147 ? 7.008 6.375 4.559 1 97.31 147 VAL B O 1
ATOM 2584 N N . VAL B 1 148 ? 8.273 8.188 4.094 1 96.81 148 VAL B N 1
ATOM 2585 C CA . VAL B 1 148 ? 7.602 8.5 2.834 1 96.81 148 VAL B CA 1
ATOM 2586 C C . VAL B 1 148 ? 8.578 8.32 1.673 1 96.81 148 VAL B C 1
ATOM 2588 O O . VAL B 1 148 ? 9.75 8.695 1.772 1 96.81 148 VAL B O 1
ATOM 2591 N N . VAL B 1 149 ? 8.086 7.754 0.592 1 97.25 149 VAL B N 1
ATOM 2592 C CA . VAL B 1 149 ? 8.922 7.562 -0.592 1 97.25 149 VAL B CA 1
ATOM 2593 C C . VAL B 1 149 ? 9.047 8.875 -1.356 1 97.25 149 VAL B C 1
ATOM 2595 O O . VAL B 1 149 ? 8.047 9.453 -1.791 1 97.25 149 VAL B O 1
ATOM 2598 N N . ILE B 1 150 ? 10.234 9.289 -1.513 1 96.81 150 ILE B N 1
ATOM 2599 C CA . ILE B 1 150 ? 10.508 10.516 -2.256 1 96.81 150 ILE B CA 1
ATOM 2600 C C . ILE B 1 150 ? 10.695 10.188 -3.736 1 96.81 150 ILE B C 1
ATOM 2602 O O . ILE B 1 150 ? 10.258 10.945 -4.605 1 96.81 150 ILE B O 1
ATOM 2606 N N . GLY B 1 151 ? 11.391 9.102 -3.941 1 97 151 GLY B N 1
ATOM 2607 C CA . GLY B 1 151 ? 11.633 8.648 -5.301 1 97 151 GLY B CA 1
ATOM 2608 C C . GLY B 1 151 ? 12.25 7.262 -5.367 1 97 151 GLY B C 1
ATOM 2609 O O . GLY B 1 151 ? 12.75 6.754 -4.363 1 97 151 GLY B O 1
ATOM 2610 N N . THR B 1 152 ? 12.094 6.684 -6.504 1 96.75 152 THR B N 1
ATOM 2611 C CA . THR B 1 152 ? 12.695 5.379 -6.75 1 96.75 152 THR B CA 1
ATOM 2612 C C . THR B 1 152 ? 13.57 5.41 -8 1 96.75 152 THR B C 1
ATOM 2614 O O . THR B 1 152 ? 13.359 6.242 -8.891 1 96.75 152 THR B O 1
ATOM 2617 N N . LYS B 1 153 ? 14.539 4.562 -8.008 1 96.75 153 LYS B N 1
ATOM 2618 C CA . LYS B 1 153 ? 15.43 4.434 -9.156 1 96.75 153 LYS B CA 1
ATOM 2619 C C . LYS B 1 153 ? 15.57 2.975 -9.586 1 96.75 153 LYS B C 1
ATOM 2621 O O . LYS B 1 153 ? 15.891 2.111 -8.766 1 96.75 153 LYS B O 1
ATOM 2626 N N . TRP B 1 154 ? 15.344 2.719 -10.883 1 96.94 154 TRP B N 1
ATOM 2627 C CA . TRP B 1 154 ? 15.484 1.379 -11.445 1 96.94 154 TRP B CA 1
ATOM 2628 C C . TRP B 1 154 ? 16.922 1.119 -11.875 1 96.94 154 TRP B C 1
ATOM 2630 O O . TRP B 1 154 ? 17.484 1.879 -12.672 1 96.94 154 TRP B O 1
ATOM 2640 N N . MET B 1 155 ? 17.453 0.105 -11.258 1 97.06 155 MET B N 1
ATOM 2641 C CA . MET B 1 155 ? 18.781 -0.355 -11.656 1 97.06 155 MET B CA 1
ATOM 2642 C C . MET B 1 155 ? 18.688 -1.518 -12.641 1 97.06 155 MET B C 1
ATOM 2644 O O . MET B 1 155 ? 18.516 -2.67 -12.234 1 97.06 155 MET B O 1
ATOM 2648 N N . GLU B 1 156 ? 18.859 -1.233 -13.875 1 95.94 156 GLU B N 1
ATOM 2649 C CA . GLU B 1 156 ? 18.594 -2.191 -14.945 1 95.94 156 GLU B CA 1
ATOM 2650 C C . GLU B 1 156 ? 19.516 -3.406 -14.836 1 95.94 156 GLU B C 1
ATOM 2652 O O . GLU B 1 156 ? 19.062 -4.547 -14.938 1 95.94 156 GLU B O 1
ATOM 2657 N N . ALA B 1 157 ? 20.797 -3.129 -14.633 1 95.81 157 ALA B N 1
ATOM 2658 C CA . ALA B 1 157 ? 21.781 -4.207 -14.609 1 95.81 157 ALA B CA 1
ATOM 2659 C C . ALA B 1 157 ? 21.5 -5.18 -13.461 1 95.81 157 ALA B C 1
ATOM 2661 O O . ALA B 1 157 ? 21.547 -6.398 -13.648 1 95.81 157 ALA B O 1
ATOM 2662 N N . GLU B 1 158 ? 21.141 -4.699 -12.328 1 95.06 158 GLU B N 1
ATOM 2663 C CA . GLU B 1 158 ? 20.922 -5.52 -11.141 1 95.06 158 GLU B CA 1
ATOM 2664 C C . GLU B 1 158 ? 19.469 -5.973 -11.055 1 95.06 158 GLU B C 1
ATOM 2666 O O . GLU B 1 158 ? 19.125 -6.859 -10.266 1 95.06 158 GLU B O 1
ATOM 2671 N N . ARG B 1 159 ? 18.609 -5.371 -11.859 1 95.19 159 ARG B N 1
ATOM 2672 C CA . ARG B 1 159 ? 17.172 -5.605 -11.812 1 95.19 159 ARG B CA 1
ATOM 2673 C C . ARG B 1 159 ? 16.625 -5.367 -10.414 1 95.19 159 ARG B C 1
ATOM 2675 O O . ARG B 1 159 ? 15.914 -6.215 -9.867 1 95.19 159 ARG B O 1
ATOM 2682 N N . GLU B 1 160 ? 17 -4.207 -9.898 1 95.94 160 GLU B N 1
ATOM 2683 C CA . GLU B 1 160 ? 16.578 -3.807 -8.555 1 95.94 160 GLU B CA 1
ATOM 2684 C C . GLU B 1 160 ? 16.156 -2.338 -8.523 1 95.94 160 GLU B C 1
ATOM 2686 O O . GLU B 1 160 ? 16.516 -1.567 -9.422 1 95.94 160 GLU B O 1
ATOM 2691 N N . PHE B 1 161 ? 15.438 -2.086 -7.5 1 96.44 161 PHE B N 1
ATOM 2692 C CA . PHE B 1 161 ? 15.094 -0.693 -7.238 1 96.44 161 PHE B CA 1
ATOM 2693 C C . PHE B 1 161 ? 15.875 -0.155 -6.051 1 96.44 161 PHE B C 1
ATOM 2695 O O . PHE B 1 161 ? 16.094 -0.87 -5.07 1 96.44 161 PHE B O 1
ATOM 2702 N N . GLN B 1 162 ? 16.281 1.055 -6.203 1 96.69 162 GLN B N 1
ATOM 2703 C CA . GLN B 1 162 ? 16.688 1.88 -5.066 1 96.69 162 GLN B CA 1
ATOM 2704 C C . GLN B 1 162 ? 15.594 2.893 -4.715 1 96.69 162 GLN B C 1
ATOM 2706 O O . GLN B 1 162 ? 14.805 3.289 -5.574 1 96.69 162 GLN B O 1
ATOM 2711 N N . ALA B 1 163 ? 15.617 3.234 -3.465 1 97.62 163 ALA B N 1
ATOM 2712 C CA . ALA B 1 163 ? 14.609 4.207 -3.049 1 97.62 163 ALA B CA 1
ATOM 2713 C C . ALA B 1 163 ? 15.227 5.285 -2.16 1 97.62 163 ALA B C 1
ATOM 2715 O O . ALA B 1 163 ? 16.109 5 -1.348 1 97.62 163 ALA B O 1
ATOM 2716 N N . LEU B 1 164 ? 14.812 6.457 -2.371 1 98.25 164 LEU B N 1
ATOM 2717 C CA . LEU B 1 164 ? 15.047 7.574 -1.461 1 98.25 164 LEU B CA 1
ATOM 2718 C C . LEU B 1 164 ? 13.797 7.859 -0.625 1 98.25 164 LEU B C 1
ATOM 2720 O O . LEU B 1 164 ? 12.703 8.023 -1.17 1 98.25 164 LEU B O 1
ATOM 2724 N N . VAL B 1 165 ? 14.016 7.832 0.682 1 98.12 165 VAL B N 1
ATOM 2725 C CA . VAL B 1 165 ? 12.875 8.039 1.56 1 98.12 165 VAL B CA 1
ATOM 2726 C C . VAL B 1 165 ? 13.156 9.195 2.516 1 98.12 165 VAL B C 1
ATOM 2728 O O . VAL B 1 165 ? 14.281 9.703 2.572 1 98.12 165 VAL B O 1
ATOM 2731 N N . GLY B 1 166 ? 12.086 9.688 3.18 1 97.06 166 GLY B N 1
ATOM 2732 C CA . GLY B 1 166 ? 12.234 10.836 4.055 1 97.06 166 GLY B CA 1
ATOM 2733 C C . GLY B 1 166 ? 11.305 10.789 5.258 1 97.06 166 GLY B C 1
ATOM 2734 O O . GLY B 1 166 ? 10.398 9.961 5.316 1 97.06 166 GLY B O 1
ATOM 2735 N N . LEU B 1 167 ? 11.57 11.773 6.168 1 94.94 167 LEU B N 1
ATOM 2736 C CA . LEU B 1 167 ? 10.789 11.883 7.395 1 94.94 167 LEU B CA 1
ATOM 2737 C C . LEU B 1 167 ? 10.047 13.219 7.441 1 94.94 167 LEU B C 1
ATOM 2739 O O . LEU B 1 167 ? 9.75 13.734 8.523 1 94.94 167 LEU B O 1
ATOM 2743 N N . GLU B 1 168 ? 9.805 13.734 6.355 1 87.44 168 GLU B N 1
ATOM 2744 C CA . GLU B 1 168 ? 9.086 15.008 6.344 1 87.44 168 GLU B CA 1
ATOM 2745 C C . GLU B 1 168 ? 7.586 14.805 6.527 1 87.44 168 GLU B C 1
ATOM 2747 O O . GLU B 1 168 ? 6.859 14.578 5.555 1 87.44 168 GLU B O 1
ATOM 2752 N N . GLY B 1 169 ? 7.09 14.938 7.758 1 84.56 169 GLY B N 1
ATOM 2753 C CA . GLY B 1 169 ? 5.707 14.758 8.156 1 84.56 169 GLY B CA 1
ATOM 2754 C C . GLY B 1 169 ? 5.555 14.305 9.602 1 84.56 169 GLY B C 1
ATOM 2755 O O . GLY B 1 169 ? 6.395 13.57 10.117 1 84.56 169 GLY B O 1
ATOM 2756 N N . ASP B 1 170 ? 4.457 14.664 10.312 1 83.62 170 ASP B N 1
ATOM 2757 C CA . ASP B 1 170 ? 4.266 14.438 11.742 1 83.62 170 ASP B CA 1
ATOM 2758 C C . ASP B 1 170 ? 3.977 12.969 12.031 1 83.62 170 ASP B C 1
ATOM 2760 O O . ASP B 1 170 ? 4.18 12.5 13.156 1 83.62 170 ASP B O 1
ATOM 2764 N N . TYR B 1 171 ? 3.641 12.219 11.094 1 86.75 171 TYR B N 1
ATOM 2765 C CA . TYR B 1 171 ? 3.256 10.836 11.344 1 86.75 171 TYR B CA 1
ATOM 2766 C C . TYR B 1 171 ? 4.375 9.875 10.945 1 86.75 171 TYR B C 1
ATOM 2768 O O . TYR B 1 171 ? 4.207 8.656 11.016 1 86.75 171 TYR B O 1
ATOM 2776 N N . LEU B 1 172 ? 5.531 10.438 10.664 1 93 172 LEU B N 1
ATOM 2777 C CA . LEU B 1 172 ? 6.691 9.672 10.219 1 93 172 LEU B CA 1
ATOM 2778 C C . LEU B 1 172 ? 7.73 9.57 11.336 1 93 172 LEU B C 1
ATOM 2780 O O . LEU B 1 172 ? 7.727 10.375 12.266 1 93 172 LEU B O 1
ATOM 2784 N N . GLY B 1 173 ? 8.547 8.5 11.219 1 94.44 173 GLY B N 1
ATOM 2785 C CA . GLY B 1 173 ? 9.578 8.305 12.227 1 94.44 173 GLY B CA 1
ATOM 2786 C C . GLY B 1 173 ? 9.57 6.906 12.82 1 94.44 173 GLY B C 1
ATOM 2787 O O . GLY B 1 173 ? 8.852 6.027 12.344 1 94.44 173 GLY B O 1
ATOM 2788 N N . PRO B 1 174 ? 10.43 6.695 13.844 1 95.31 174 PRO B N 1
ATOM 2789 C CA . PRO B 1 174 ? 10.523 5.379 14.484 1 95.31 174 PRO B CA 1
ATOM 2790 C C . PRO B 1 174 ? 9.195 4.926 15.094 1 95.31 174 PRO B C 1
ATOM 2792 O O . PRO B 1 174 ? 8.453 5.742 15.633 1 95.31 174 PRO B O 1
ATOM 2795 N N . ILE B 1 175 ? 8.898 3.641 14.844 1 91.12 175 ILE B N 1
ATOM 2796 C CA . ILE B 1 175 ? 7.664 3.049 15.344 1 91.12 175 ILE B CA 1
ATOM 2797 C C . ILE B 1 175 ? 7.961 2.213 16.594 1 91.12 175 ILE B C 1
ATOM 2799 O O . ILE B 1 175 ? 8.945 1.469 16.625 1 91.12 175 ILE B O 1
ATOM 2803 N N . SER B 1 176 ? 7.5 2.619 17.797 1 74.88 176 SER B N 1
ATOM 2804 C CA . SER B 1 176 ? 7.734 1.849 19.016 1 74.88 176 SER B CA 1
ATOM 2805 C C . SER B 1 176 ? 6.938 0.548 19 1 74.88 176 SER B C 1
ATOM 2807 O O . SER B 1 176 ? 5.875 0.469 18.391 1 74.88 176 SER B O 1
ATOM 2809 N N . HIS B 1 177 ? 7.625 -0.675 19.266 1 59.19 177 HIS B N 1
ATOM 2810 C CA . HIS B 1 177 ? 7.016 -1.993 19.391 1 59.19 177 HIS B CA 1
ATOM 2811 C C . HIS B 1 177 ? 5.648 -1.902 20.062 1 59.19 177 HIS B C 1
ATOM 2813 O O . HIS B 1 177 ? 4.781 -2.748 19.828 1 59.19 177 HIS B O 1
ATOM 2819 N N . SER B 1 178 ? 5.363 -1.002 20.969 1 50.09 178 SER B N 1
ATOM 2820 C CA . SER B 1 178 ? 4.102 -1.038 21.703 1 50.09 178 SER B CA 1
ATOM 2821 C C . SER B 1 178 ? 2.939 -0.587 20.828 1 50.09 178 SER B C 1
ATOM 2823 O O . SER B 1 178 ? 1.775 -0.783 21.188 1 50.09 178 SER B O 1
ATOM 2825 N N . ASP B 1 179 ? 3.156 0.053 19.906 1 44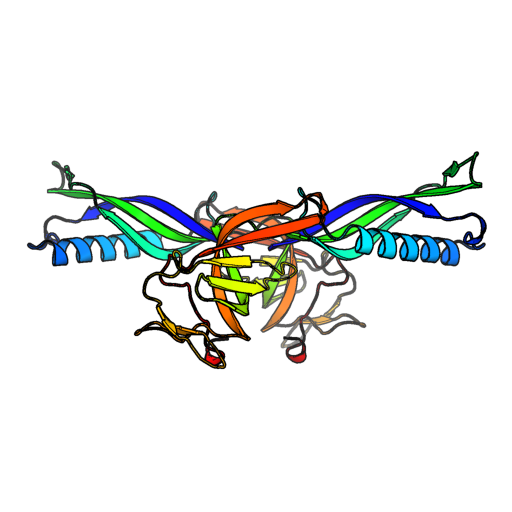.66 179 ASP B N 1
ATOM 2826 C CA . ASP B 1 179 ? 2.094 0.677 19.125 1 44.66 179 ASP B CA 1
ATOM 2827 C C . ASP B 1 179 ? 1.556 -0.283 18.062 1 44.66 179 ASP B C 1
ATOM 2829 O O . ASP B 1 179 ? 0.679 0.081 17.281 1 44.66 179 ASP B O 1
ATOM 2833 N N . MET B 1 180 ? 2.189 -1.319 17.797 1 35.16 180 MET B N 1
ATOM 2834 C CA . MET B 1 180 ? 1.564 -2.285 16.891 1 35.16 180 MET B CA 1
ATOM 2835 C C . MET B 1 180 ? 0.43 -3.025 17.594 1 35.16 180 MET B C 1
ATOM 2837 O O . MET B 1 180 ? 0.577 -3.455 18.734 1 35.16 180 MET B O 1
#

pLDDT: mean 93.46, std 8.17, range [35.16, 98.62]

Nearest PDB structures (foldseek):
  8hyj-assembly1_G  TM=9.260E-01  e=1.921E-22  Arabidopsis thaliana
  6gmh-assembly1_G  TM=9.185E-01  e=8.131E-15  Sus scrofa
  8xme-assembly1_G  TM=9.060E-01  e=7.031E-16  Arabidopsis thaliana
  3ayh-assembly1_B  TM=7.721E-01  e=4.113E-12  Schizosaccharomyces pombe 972h-
  7d58-assembly1_G  TM=7.401E-01  e=1.252E-07  Homo sapiens

Sequence (360 aa):
MFLKVQLAWNVIIAAENLKPGSLMLQRAILIRLLSDFAAKKATKELGYFLAVTTLDKIGEGKVRQHTGDVLFPVVFNAVTFKMFKGEVLEGTVHKVLKHGVFMRIGPIENAYLSSSKMPGYEYVLGENPYFMNQKMPKIAKDVKVRVVVIGTKWMEAEREFQALVGLEGDYLGPISHSDMMFLKVQLAWNVIIAAENLKPGSLMLQRAILIRLLSDFAAKKATKELGYFLAVTTLDKIGEGKVRQHTGDVLFPVVFNAVTFKMFKGEVLEGTVHKVLKHGVFMRIGPIENAYLSSSKMPGYEYVLGENPYFMNQKMPKIAKDVKVRVVVIGTKWMEAEREFQALVGLEGDYLGPISHSDM

Solvent-accessible surface area (backbone atoms only — not comparable to full-atom values): 19271 Å² total; per-residue (Å²): 86,43,32,56,46,77,48,76,50,76,44,75,43,49,56,88,65,62,42,86,53,71,67,54,34,52,47,47,50,48,53,50,43,53,52,52,49,60,69,54,40,30,46,90,87,59,24,34,55,73,44,78,44,45,82,74,42,77,48,76,69,42,76,37,84,89,76,52,27,31,37,26,41,33,32,30,32,30,38,24,39,42,85,52,70,28,28,52,47,64,28,33,26,75,41,65,51,84,66,25,35,32,19,33,40,88,91,33,68,47,30,34,34,40,47,87,36,34,81,77,50,42,76,43,87,62,99,76,37,32,32,39,34,97,89,48,70,55,51,32,66,70,36,39,32,31,32,32,30,69,38,73,44,78,36,73,91,78,37,42,59,36,32,40,33,30,39,88,46,71,88,40,37,60,54,62,82,80,74,107,85,43,31,56,44,78,48,77,50,75,44,74,44,49,57,88,66,61,43,87,52,72,68,52,35,52,46,47,51,48,53,49,45,52,51,52,49,60,68,52,41,30,46,89,87,60,23,33,54,72,45,80,44,45,80,75,42,76,48,77,70,43,76,37,84,92,77,52,26,30,36,26,41,32,32,32,32,30,36,24,38,42,86,50,70,28,28,52,47,64,28,32,27,75,42,66,54,84,67,26,36,34,19,34,40,88,90,32,67,48,32,35,34,39,47,87,34,33,83,75,49,43,75,42,87,62,99,75,37,33,33,39,36,97,89,48,69,58,50,33,68,69,36,39,31,30,31,32,29,69,39,72,45,78,36,74,92,78,37,41,60,38,32,38,33,30,39,87,46,71,88,39,37,59,55,61,82,81,76,109

Secondary structure (DSSP, 8-state):
-EEEEEEEEEEEE-GGG--SSHHHHHHHHHHHHHHHHHHH-EETTTEEEEEEEEEEEE---EE-TTT--EEEEEEEEEEEE---TTBEEEEEEEEEETTEEEEEETTEEEEEEEGGGSTT-EEE-SSS-EEE-SSS--EETT-EEEEEEEEEEEETTTTEEEEEEE--STT-EE--GGG-/-EEEEEEEEEEEE-GGG--SSHHHHHHHHHHHHHHHHHHH-EETTTEEEEEEEEEEEE---EE-TTT--EEEEEEEEEEEE---TTBEEEEEEEEEETTEEEEEETTEEEEEEEGGGSTT-EEE-SSS-EEE-SSS--EETT-EEEEEEEEEEEETTTTEEEEEEE--STT-EE--GGG-

Radius of gyration: 25.57 Å; Cα contacts (8 Å, |Δi|>4): 829; chains: 2; bounding box: 56×81×56 Å

Foldseek 3Di:
DKDKDKDKDKFKAAPVCCDPDPVSNVVSRVVRVQVVQVVLQADPPFAGFDDWDFWDDWADWDADVVRRIIIIMTMTMTMHDDDDAFDKFKWFWADDDQQWTATDGVPARGETEGPVQEPQWHWDDDPWIWIDHPVDDIGTGGFMWIWGWHDKDQDPVVRHIYTYTHQPDPVTTTDDPVVD/DKDKDKDKDKFKAAPVCCDPDPVSNVVSRVVRVQVVQVVLQADPPFAGFDDWDFWDDWADWDADVVRRIIIIMTMTMTMHDDDDAFDKFKWFWADDDQQWTATDGVPARGETEGPVQEPQWHWDDDPWIWIDHPVDDIGTGGWMWIWGWHDKDQDPVVRHIYTYTHQPDPVTTTDDPVVD